Protein AF-T1A631-F1 (afdb_monomer_lite)

Radius of gyration: 26.73 Å; chains: 1; bounding box: 73×39×69 Å

Foldseek 3Di:
DAALPDPVNVVVLCCQQQVVLLVVLLQCLQVLLVVLPWHDDSVNSNVLSVVLSVVLVVVSVVLSVCCVPPVVPGDDPLLSLLQSLLQQLLSQQLCCCLAINVDCVSSVRSSCSSVVSSVVRVCVNDPDDPVSVVSNVVSNVNSSVVNVVVLCVVQVVVCVPQVDGPSVLRHLVCCCVPVVDVVSQVVVCVSVVVVDDDDDFDWDWDFDDDPQATQAIEIAGLDAQDDGDPPRNVVVLVVCCVVCDRRRHRYHYDRHPHDPPD

Structure (mmCIF, N/CA/C/O backbone):
data_AF-T1A631-F1
#
_entry.id   AF-T1A631-F1
#
loop_
_atom_site.group_PDB
_atom_site.id
_atom_site.type_symbol
_atom_site.label_atom_id
_atom_site.label_alt_id
_atom_site.label_comp_id
_atom_site.label_asym_id
_atom_site.label_entity_id
_atom_site.label_seq_id
_atom_site.pdbx_PDB_ins_code
_atom_site.Cartn_x
_atom_site.Cartn_y
_atom_site.Cartn_z
_atom_site.occupancy
_atom_site.B_iso_or_equiv
_atom_site.auth_seq_id
_atom_site.auth_comp_id
_atom_site.auth_asym_id
_atom_site.auth_atom_id
_atom_site.pdbx_PDB_model_num
ATOM 1 N N . LEU A 1 1 ? 11.084 -4.039 -32.302 1.00 50.03 1 LEU A N 1
ATOM 2 C CA . LEU A 1 1 ? 10.223 -2.984 -31.720 1.00 50.03 1 LEU A CA 1
ATOM 3 C C . LEU A 1 1 ? 11.110 -2.002 -30.967 1.00 50.03 1 LEU A C 1
ATOM 5 O O . LEU A 1 1 ? 11.636 -2.356 -29.926 1.00 50.03 1 LEU A O 1
ATOM 9 N N . THR A 1 2 ? 11.356 -0.808 -31.504 1.00 57.31 2 THR A N 1
ATOM 10 C CA . THR A 1 2 ? 12.074 0.253 -30.782 1.00 57.31 2 THR A CA 1
ATOM 11 C C . THR A 1 2 ? 11.107 0.897 -29.788 1.00 57.31 2 THR A C 1
ATOM 13 O O . THR A 1 2 ? 10.284 1.741 -30.152 1.00 57.31 2 THR A O 1
ATOM 16 N N . PHE A 1 3 ? 11.146 0.435 -28.536 1.00 64.19 3 PHE A N 1
ATOM 17 C CA . PHE A 1 3 ? 10.368 1.003 -27.433 1.00 64.19 3 PHE A CA 1
ATOM 18 C C . PHE A 1 3 ? 10.520 2.531 -27.406 1.00 64.19 3 PHE A C 1
ATOM 20 O O . PHE A 1 3 ? 11.635 3.045 -27.404 1.00 64.19 3 PHE A O 1
ATOM 27 N N . GLY A 1 4 ? 9.404 3.260 -27.378 1.00 62.25 4 GLY A N 1
ATOM 28 C CA . GLY A 1 4 ? 9.385 4.678 -27.005 1.00 62.25 4 GLY A CA 1
ATOM 29 C C . GLY A 1 4 ? 9.677 5.714 -28.094 1.00 62.25 4 GLY A C 1
ATOM 30 O O . GLY A 1 4 ? 9.331 6.872 -27.888 1.00 62.25 4 GLY A O 1
ATOM 31 N N . TYR A 1 5 ? 10.237 5.346 -29.250 1.00 70.19 5 TYR A N 1
ATOM 32 C CA . TYR A 1 5 ? 10.587 6.339 -30.282 1.00 70.19 5 TYR A CA 1
ATOM 33 C C . TYR A 1 5 ? 9.368 6.849 -31.064 1.00 70.19 5 TYR A C 1
ATOM 35 O O . TYR A 1 5 ? 9.248 8.045 -31.327 1.00 70.19 5 TYR A O 1
ATOM 43 N N . HIS A 1 6 ? 8.398 5.978 -31.347 1.00 82.12 6 HIS A N 1
ATOM 44 C CA . HIS A 1 6 ? 7.135 6.354 -31.982 1.00 82.12 6 HIS A CA 1
ATOM 45 C C . HIS A 1 6 ? 5.966 6.195 -31.000 1.00 82.12 6 HIS A C 1
ATOM 47 O O . HIS A 1 6 ? 6.023 5.329 -30.126 1.00 82.12 6 HIS A O 1
ATOM 53 N N . PRO A 1 7 ? 4.896 7.005 -31.111 1.00 82.19 7 PRO A N 1
ATOM 54 C CA . PRO A 1 7 ? 3.732 6.889 -30.227 1.00 82.19 7 PRO A CA 1
ATOM 55 C C . PRO A 1 7 ? 3.099 5.491 -30.238 1.00 82.19 7 PRO A C 1
ATOM 57 O O . PRO A 1 7 ? 2.742 4.962 -29.189 1.00 82.19 7 PRO A O 1
ATOM 60 N N . THR A 1 8 ? 3.029 4.857 -31.410 1.00 84.44 8 THR A N 1
ATOM 61 C CA . THR A 1 8 ? 2.481 3.505 -31.573 1.00 84.44 8 THR A CA 1
ATOM 62 C C . THR A 1 8 ? 3.348 2.453 -30.885 1.00 84.44 8 THR A C 1
ATOM 64 O O . THR A 1 8 ? 2.834 1.660 -30.102 1.00 84.44 8 THR A O 1
ATOM 67 N N . THR A 1 9 ? 4.671 2.483 -31.086 1.00 83.81 9 THR A N 1
ATOM 68 C CA . THR A 1 9 ? 5.587 1.533 -30.432 1.00 83.81 9 THR A CA 1
ATOM 69 C C . THR A 1 9 ? 5.684 1.759 -28.925 1.00 83.81 9 THR A C 1
ATOM 71 O O . THR A 1 9 ? 5.856 0.796 -28.179 1.00 83.81 9 THR A O 1
ATOM 74 N N . PHE A 1 10 ? 5.536 3.004 -28.461 1.00 85.69 10 PHE A N 1
ATOM 75 C CA . PHE A 1 10 ? 5.406 3.333 -27.042 1.00 85.69 10 PHE A CA 1
ATOM 76 C C . PHE A 1 10 ? 4.145 2.708 -26.437 1.00 85.69 10 PHE A C 1
ATOM 78 O O . PHE A 1 10 ? 4.246 2.011 -25.431 1.00 85.69 10 PHE A O 1
ATOM 85 N N . LEU A 1 11 ? 2.980 2.891 -27.068 1.00 87.56 11 LEU A N 1
ATOM 86 C CA . LEU A 1 11 ? 1.716 2.343 -26.575 1.00 87.56 11 LEU A CA 1
ATOM 87 C C . LEU A 1 11 ? 1.735 0.810 -26.544 1.00 87.56 11 LEU A C 1
ATOM 89 O O . LEU A 1 11 ? 1.386 0.216 -25.527 1.00 87.56 11 LEU A O 1
ATOM 93 N N . THR A 1 12 ? 2.190 0.162 -27.620 1.00 88.62 12 THR A N 1
ATOM 94 C CA . THR A 1 12 ? 2.310 -1.303 -27.663 1.00 88.62 12 THR A CA 1
ATOM 95 C C . THR A 1 12 ? 3.222 -1.811 -26.554 1.00 88.62 12 THR A C 1
ATOM 97 O O . THR A 1 12 ? 2.875 -2.758 -25.851 1.00 88.62 12 THR A O 1
ATOM 100 N N . ALA A 1 13 ? 4.372 -1.170 -26.349 1.00 87.31 13 ALA A N 1
ATOM 101 C CA . ALA A 1 13 ? 5.283 -1.587 -25.300 1.00 87.31 13 ALA A CA 1
ATOM 102 C C . ALA A 1 13 ? 4.733 -1.325 -23.891 1.00 87.31 13 ALA A C 1
ATOM 104 O O . ALA A 1 13 ? 4.934 -2.147 -22.999 1.00 87.31 13 ALA A O 1
ATOM 105 N N . TRP A 1 14 ? 3.992 -0.232 -23.693 1.00 90.88 14 TRP A N 1
ATOM 106 C CA . TRP A 1 14 ? 3.294 0.043 -22.440 1.00 90.88 14 TRP A CA 1
ATOM 107 C C . TRP A 1 14 ? 2.282 -1.055 -22.107 1.00 90.88 14 TRP A C 1
ATOM 109 O O . TRP A 1 14 ? 2.254 -1.568 -20.987 1.00 90.88 14 TRP A O 1
ATOM 119 N N . LEU A 1 15 ? 1.487 -1.471 -23.095 1.00 92.38 15 LEU A N 1
ATOM 120 C CA . LEU A 1 15 ? 0.503 -2.537 -22.930 1.00 92.38 15 LEU A CA 1
ATOM 121 C C . LEU A 1 15 ? 1.167 -3.877 -22.588 1.00 92.38 15 LEU A C 1
ATOM 123 O O . LEU A 1 15 ? 0.757 -4.537 -21.635 1.00 92.38 15 LEU A O 1
ATOM 127 N N . LEU A 1 16 ? 2.214 -4.255 -23.325 1.00 92.31 16 LEU A N 1
ATOM 128 C CA . LEU A 1 16 ? 2.885 -5.547 -23.153 1.00 92.31 16 LEU A CA 1
ATOM 129 C C . LEU A 1 16 ? 3.705 -5.638 -21.865 1.00 92.31 16 LEU A C 1
ATOM 131 O O . LEU A 1 16 ? 3.724 -6.686 -21.229 1.00 92.31 16 LEU A O 1
ATOM 135 N N . VAL A 1 17 ? 4.395 -4.561 -21.486 1.00 93.69 17 VAL A N 1
ATOM 136 C CA . VAL A 1 17 ? 5.405 -4.610 -20.419 1.00 93.69 17 VAL A CA 1
ATOM 137 C C . VAL A 1 17 ? 4.900 -4.023 -19.105 1.00 93.69 17 VAL A C 1
ATOM 139 O O . VAL A 1 17 ? 5.366 -4.428 -18.048 1.00 93.69 17 VAL A O 1
ATOM 142 N N . PHE A 1 18 ? 3.908 -3.132 -19.125 1.00 93.31 18 PHE A N 1
ATOM 143 C CA . PHE A 1 18 ? 3.334 -2.572 -17.898 1.00 93.31 18 PHE A CA 1
ATOM 144 C C . PHE A 1 18 ? 1.910 -3.067 -17.657 1.00 93.31 18 PHE A C 1
ATOM 146 O O . PHE A 1 18 ? 1.643 -3.628 -16.594 1.00 93.31 18 PHE A O 1
ATOM 153 N N . ALA A 1 19 ? 1.000 -2.901 -18.621 1.00 95.12 19 ALA A N 1
ATOM 154 C CA . ALA A 1 19 ? -0.415 -3.202 -18.400 1.00 95.12 19 ALA A CA 1
ATOM 155 C C . ALA A 1 19 ? -0.678 -4.706 -18.214 1.00 95.12 19 ALA A C 1
ATOM 157 O O . ALA A 1 19 ? -1.330 -5.089 -17.245 1.00 95.12 19 ALA A O 1
ATOM 158 N N . ALA A 1 20 ? -0.134 -5.568 -19.076 1.00 96.50 20 ALA A N 1
ATOM 159 C CA . ALA A 1 20 ? -0.301 -7.016 -18.944 1.00 96.50 20 ALA A CA 1
ATOM 160 C C . ALA A 1 20 ? 0.316 -7.565 -17.635 1.00 96.50 20 ALA A C 1
ATOM 162 O O . ALA A 1 20 ? -0.403 -8.232 -16.883 1.00 96.50 20 ALA A O 1
ATOM 163 N N . PRO A 1 21 ? 1.568 -7.222 -17.260 1.00 97.00 21 PRO A N 1
ATOM 164 C CA . PRO A 1 21 ? 2.110 -7.543 -15.938 1.00 97.00 21 PRO A CA 1
ATOM 165 C C . PRO A 1 21 ? 1.292 -7.001 -14.766 1.00 97.00 21 PRO A C 1
ATOM 167 O O . PRO A 1 21 ? 1.185 -7.676 -13.745 1.00 97.00 21 PRO A O 1
ATOM 170 N N . ALA A 1 22 ? 0.690 -5.816 -14.892 1.00 97.38 22 ALA A N 1
ATOM 171 C CA . ALA A 1 22 ? -0.197 -5.274 -13.868 1.00 97.38 22 ALA A CA 1
ATOM 172 C C . ALA A 1 22 ? -1.486 -6.091 -13.725 1.00 97.38 22 ALA A C 1
ATOM 174 O O . ALA A 1 22 ? -1.873 -6.390 -12.602 1.00 97.38 22 ALA A O 1
ATOM 175 N N . LEU A 1 23 ? -2.123 -6.502 -14.825 1.00 97.62 23 LEU A N 1
ATOM 176 C CA . LEU A 1 23 ? -3.314 -7.358 -14.784 1.00 97.62 23 LEU A CA 1
ATOM 177 C C . LEU A 1 23 ? -3.007 -8.705 -14.122 1.00 97.62 23 LEU A C 1
ATOM 179 O O . LEU A 1 23 ? -3.719 -9.122 -13.210 1.00 97.62 23 LEU A O 1
ATOM 183 N N . LEU A 1 24 ? -1.902 -9.343 -14.518 1.00 97.88 24 LEU A N 1
ATOM 184 C CA . LEU A 1 24 ? -1.437 -10.590 -13.909 1.00 97.88 24 LEU A CA 1
ATOM 185 C C . LEU A 1 24 ? -1.107 -10.406 -12.424 1.00 97.88 24 LEU A C 1
ATOM 187 O O . LEU A 1 24 ? -1.526 -11.207 -11.591 1.00 97.88 24 LEU A O 1
ATOM 191 N N . ALA A 1 25 ? -0.412 -9.327 -12.061 1.00 97.88 25 ALA A N 1
ATOM 192 C CA . ALA A 1 25 ? -0.147 -9.018 -10.663 1.00 97.88 25 ALA A CA 1
ATOM 193 C C . ALA A 1 25 ? -1.441 -8.750 -9.884 1.00 97.88 25 ALA A C 1
ATOM 195 O O . ALA A 1 25 ? -1.566 -9.215 -8.755 1.00 97.88 25 ALA A O 1
ATOM 196 N N . GLY A 1 26 ? -2.412 -8.044 -10.461 1.00 97.50 26 GLY A N 1
ATOM 197 C CA . GLY A 1 26 ? -3.722 -7.804 -9.857 1.00 97.50 26 GLY A CA 1
ATOM 198 C C . GLY A 1 26 ? -4.488 -9.103 -9.605 1.00 97.50 26 GLY A C 1
ATOM 199 O O . GLY A 1 26 ? -5.105 -9.249 -8.553 1.00 97.50 26 GLY A O 1
ATOM 200 N N . ALA A 1 27 ? -4.374 -10.079 -10.507 1.00 97.69 27 ALA A N 1
ATOM 201 C CA . ALA A 1 27 ? -4.977 -11.397 -10.333 1.00 97.69 27 ALA A CA 1
ATOM 202 C C . ALA A 1 27 ? -4.277 -12.244 -9.255 1.00 97.69 27 ALA A C 1
ATOM 204 O O . ALA A 1 27 ? -4.931 -12.970 -8.511 1.00 97.69 27 ALA A O 1
ATOM 205 N N . LEU A 1 28 ? -2.948 -12.145 -9.156 1.00 98.00 28 LEU A N 1
ATOM 206 C CA . LEU A 1 28 ? -2.130 -13.075 -8.372 1.00 98.00 28 LEU A CA 1
ATOM 207 C C . LEU A 1 28 ? -1.664 -12.529 -7.008 1.00 98.00 28 LEU A C 1
ATOM 209 O O . LEU A 1 28 ? -1.293 -13.320 -6.142 1.00 98.00 28 LEU A O 1
ATOM 213 N N . THR A 1 29 ? -1.673 -11.208 -6.770 1.00 98.00 29 THR A N 1
ATOM 214 C CA . THR A 1 29 ? -1.091 -10.629 -5.535 1.00 98.00 29 THR A CA 1
ATOM 215 C C . THR A 1 29 ? -1.813 -11.122 -4.282 1.00 98.00 29 THR A C 1
ATOM 217 O O . THR A 1 29 ? -1.140 -11.370 -3.287 1.00 98.00 29 THR A O 1
ATOM 220 N N . THR A 1 30 ? -3.138 -11.309 -4.319 1.00 97.38 30 THR A N 1
ATOM 221 C CA . THR A 1 30 ? -3.905 -11.879 -3.195 1.00 97.38 30 THR A CA 1
ATOM 222 C C . THR A 1 30 ? -3.403 -13.268 -2.814 1.00 97.38 30 THR A C 1
ATOM 224 O O . THR A 1 30 ? -2.958 -13.455 -1.684 1.00 97.38 30 THR A O 1
ATOM 227 N N . ALA A 1 31 ? -3.371 -14.202 -3.769 1.00 97.38 31 ALA A N 1
ATOM 228 C CA . ALA A 1 31 ? -2.922 -15.571 -3.523 1.00 97.38 31 ALA A CA 1
ATOM 229 C C . ALA A 1 31 ? -1.474 -15.619 -3.008 1.00 97.38 31 ALA A C 1
ATOM 231 O O . ALA A 1 31 ? -1.166 -16.341 -2.061 1.00 97.38 31 ALA A O 1
ATOM 232 N N . VAL A 1 32 ? -0.585 -14.799 -3.582 1.00 97.62 32 VAL A N 1
ATOM 233 C CA . VAL A 1 32 ? 0.803 -14.703 -3.111 1.00 97.62 32 VAL A CA 1
ATOM 234 C C . VAL A 1 32 ? 0.855 -14.128 -1.694 1.00 97.62 32 VAL A C 1
ATOM 236 O O . VAL A 1 32 ? 1.545 -14.674 -0.843 1.00 97.62 32 VAL A O 1
ATOM 239 N N . ALA A 1 33 ? 0.130 -13.050 -1.398 1.00 96.81 33 ALA A N 1
ATOM 240 C CA . ALA A 1 33 ? 0.134 -12.447 -0.067 1.00 96.81 33 ALA A CA 1
ATOM 241 C C . ALA A 1 33 ? -0.370 -13.421 1.013 1.00 96.81 33 ALA A C 1
ATOM 243 O O . ALA A 1 33 ? 0.227 -13.503 2.087 1.00 96.81 33 ALA A O 1
ATOM 244 N N . GLU A 1 34 ? -1.426 -14.177 0.720 1.00 96.00 34 GLU A N 1
ATOM 245 C CA . GLU A 1 34 ? -1.993 -15.183 1.624 1.00 96.00 34 GLU A CA 1
ATOM 246 C C . GLU A 1 34 ? -1.054 -16.374 1.825 1.00 96.00 34 GLU A C 1
ATOM 248 O O . GLU A 1 34 ? -0.840 -16.798 2.962 1.00 96.00 34 GLU A O 1
ATOM 253 N N . GLY A 1 35 ? -0.388 -16.837 0.761 1.00 96.56 35 GLY A N 1
ATOM 254 C CA . GLY A 1 35 ? 0.616 -17.903 0.838 1.00 96.56 35 GLY A CA 1
ATOM 255 C C . GLY A 1 35 ? 1.794 -17.586 1.770 1.00 96.56 35 GLY A C 1
ATOM 256 O O . GLY A 1 35 ? 2.393 -18.494 2.340 1.00 96.56 35 GLY A O 1
ATOM 257 N N . PHE A 1 36 ? 2.095 -16.302 1.998 1.00 95.44 36 PHE A N 1
ATOM 258 C CA . PHE A 1 36 ? 3.122 -15.848 2.947 1.00 95.44 36 PHE A CA 1
ATOM 259 C C . PHE A 1 36 ? 2.547 -15.377 4.300 1.00 95.44 36 PHE A C 1
ATOM 261 O O . PHE A 1 36 ? 3.226 -14.705 5.087 1.00 95.44 36 PHE A O 1
ATOM 268 N N . GLY A 1 37 ? 1.304 -15.755 4.613 1.00 91.88 37 GLY A N 1
ATOM 269 C CA . GLY A 1 37 ? 0.650 -15.484 5.895 1.00 91.88 37 GLY A CA 1
ATOM 270 C C . GLY A 1 37 ? 0.181 -14.037 6.067 1.00 91.88 37 GLY A C 1
ATOM 271 O O . GLY A 1 37 ? 0.093 -13.553 7.201 1.00 91.88 37 GLY A O 1
ATOM 272 N N . GLY A 1 38 ? -0.042 -13.327 4.962 1.00 90.75 38 GLY A N 1
ATOM 273 C CA . GLY A 1 38 ? -0.780 -12.068 4.920 1.00 90.75 38 GLY A CA 1
ATOM 274 C C . GLY A 1 38 ? -2.273 -12.282 4.668 1.00 90.75 38 GLY A C 1
ATOM 275 O O . GLY A 1 38 ? -2.744 -13.407 4.537 1.00 90.75 38 GLY A O 1
ATOM 276 N N . ARG A 1 39 ? -3.025 -11.184 4.608 1.00 89.50 39 ARG A N 1
ATOM 277 C CA . ARG A 1 39 ? -4.439 -11.162 4.206 1.00 89.50 39 ARG A CA 1
ATOM 278 C C . ARG A 1 39 ? -4.635 -10.019 3.231 1.00 89.50 39 ARG A C 1
ATOM 280 O O . ARG A 1 39 ? -4.296 -8.886 3.569 1.00 89.50 39 ARG A O 1
ATOM 287 N N . PHE A 1 40 ? -5.150 -10.282 2.036 1.00 92.19 40 PHE A N 1
ATOM 288 C CA . PHE A 1 40 ? -5.267 -9.222 1.040 1.00 92.19 40 PHE A CA 1
ATOM 289 C C . PHE A 1 40 ? -6.414 -9.461 0.070 1.00 92.19 40 PHE A C 1
ATOM 291 O O . PHE A 1 40 ? -6.390 -10.379 -0.736 1.00 92.19 40 PHE A O 1
ATOM 298 N N . GLU A 1 41 ? -7.418 -8.601 0.116 1.00 92.31 41 GLU A N 1
ATOM 299 C CA . GLU A 1 41 ? -8.629 -8.754 -0.672 1.00 92.31 41 GLU A CA 1
ATOM 300 C C . GLU A 1 41 ? -8.369 -8.525 -2.167 1.00 92.31 41 GLU A C 1
ATOM 302 O O . GLU A 1 41 ? -7.641 -7.606 -2.555 1.00 92.31 41 GLU A O 1
ATOM 307 N N . PHE A 1 42 ? -9.023 -9.315 -3.022 1.00 94.19 42 PHE A N 1
ATOM 308 C CA . PHE A 1 42 ? -8.846 -9.246 -4.476 1.00 94.19 42 PHE A CA 1
ATOM 309 C C . PHE A 1 42 ? -9.082 -7.839 -5.047 1.00 94.19 42 PHE A C 1
ATOM 311 O O . PHE A 1 42 ? -8.292 -7.345 -5.850 1.00 94.19 42 PHE A O 1
ATOM 318 N N . HIS A 1 43 ? -10.119 -7.138 -4.583 1.00 93.81 43 HIS A N 1
ATOM 319 C CA . HIS A 1 43 ? -10.395 -5.769 -5.027 1.00 93.81 43 HIS A CA 1
ATOM 320 C C . HIS A 1 43 ? -9.257 -4.793 -4.665 1.00 93.81 43 HIS A C 1
ATOM 322 O O . HIS A 1 43 ? -8.953 -3.887 -5.440 1.00 93.81 43 HIS A O 1
ATOM 328 N N . ARG A 1 44 ? -8.567 -5.000 -3.531 1.00 93.88 44 ARG A N 1
ATOM 329 C CA . ARG A 1 44 ? -7.382 -4.214 -3.141 1.00 93.88 44 ARG A CA 1
ATOM 330 C C . ARG A 1 44 ? -6.161 -4.595 -3.970 1.00 93.88 44 ARG A C 1
ATOM 332 O O . ARG A 1 44 ? -5.354 -3.726 -4.275 1.00 93.88 44 ARG A O 1
ATOM 339 N N . SER A 1 45 ? -6.047 -5.859 -4.372 1.00 96.69 45 SER A N 1
ATOM 340 C CA . SER A 1 45 ? -5.038 -6.334 -5.323 1.00 96.69 45 SER A CA 1
ATOM 341 C C . SER A 1 45 ? -5.176 -5.679 -6.693 1.00 96.69 45 SER A C 1
ATOM 343 O O . SER A 1 45 ? -4.211 -5.097 -7.197 1.00 96.69 45 SER A O 1
ATOM 345 N N . ALA A 1 46 ? -6.385 -5.681 -7.256 1.00 96.56 46 ALA A N 1
ATOM 346 C CA . ALA A 1 46 ? -6.676 -5.002 -8.513 1.00 96.56 46 ALA A CA 1
ATOM 347 C C . ALA A 1 46 ? -6.425 -3.488 -8.409 1.00 96.56 46 ALA A C 1
ATOM 349 O O . ALA A 1 46 ? -5.745 -2.913 -9.260 1.00 96.56 46 ALA A O 1
ATOM 350 N N . PHE A 1 47 ? -6.891 -2.853 -7.326 1.00 9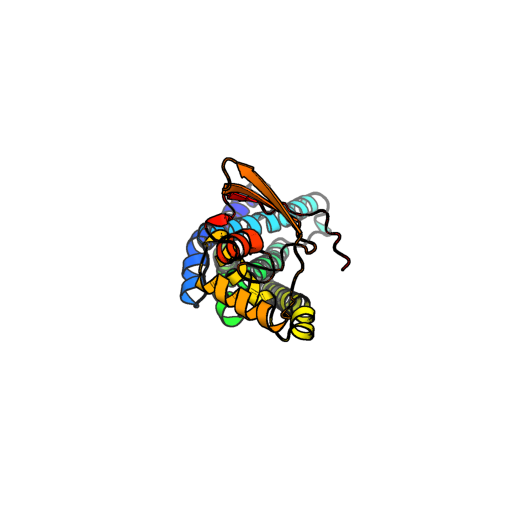7.00 47 PHE A N 1
ATOM 351 C CA . PHE A 1 47 ? -6.656 -1.430 -7.082 1.00 97.00 47 PHE A CA 1
ATOM 352 C C . PHE A 1 47 ? -5.169 -1.099 -6.911 1.00 97.00 47 PHE A C 1
ATOM 354 O O . PHE A 1 47 ? -4.711 -0.089 -7.433 1.00 97.00 47 PHE A O 1
ATOM 361 N N . LEU A 1 48 ? -4.389 -1.954 -6.242 1.00 97.81 48 LEU A N 1
ATOM 362 C CA . LEU A 1 48 ? -2.945 -1.772 -6.099 1.00 97.81 48 LEU A CA 1
ATOM 363 C C . LEU A 1 48 ? -2.239 -1.832 -7.456 1.00 97.81 48 LEU A C 1
ATOM 365 O O . LEU A 1 48 ? -1.416 -0.969 -7.755 1.00 97.81 48 LEU A O 1
ATOM 369 N N . ALA A 1 49 ? -2.567 -2.822 -8.289 1.00 97.62 49 ALA A N 1
ATOM 370 C CA . ALA A 1 49 ? -1.999 -2.942 -9.629 1.00 97.62 49 ALA A CA 1
ATOM 371 C C . ALA A 1 49 ? -2.347 -1.732 -10.513 1.00 97.62 49 ALA A C 1
ATOM 373 O O . ALA A 1 49 ? -1.472 -1.194 -11.197 1.00 97.62 49 ALA A O 1
ATOM 374 N N . PHE A 1 50 ? -3.597 -1.264 -10.450 1.00 97.25 50 PHE A N 1
ATOM 375 C CA . PHE A 1 50 ? -4.035 -0.043 -11.123 1.00 97.25 50 PHE A CA 1
ATOM 376 C C . PHE A 1 50 ? -3.326 1.206 -10.582 1.00 97.25 50 PHE A C 1
ATOM 378 O O . PHE A 1 50 ? -2.827 2.007 -11.365 1.00 97.25 50 PHE A O 1
ATOM 385 N N . GLY A 1 51 ? -3.215 1.353 -9.260 1.00 97.75 51 GLY A N 1
ATOM 386 C CA . GLY A 1 51 ? -2.545 2.482 -8.613 1.00 97.75 51 GLY A CA 1
ATOM 387 C C . GLY A 1 51 ? -1.071 2.583 -8.999 1.00 97.75 51 GLY A C 1
ATOM 388 O O . GLY A 1 51 ? -0.571 3.676 -9.251 1.00 97.75 51 GLY A O 1
ATOM 389 N N . VAL A 1 52 ? -0.391 1.443 -9.153 1.00 97.88 52 VAL A N 1
ATOM 390 C CA . VAL A 1 52 ? 0.961 1.398 -9.721 1.00 97.88 52 VAL A CA 1
ATOM 391 C C . VAL A 1 52 ? 0.974 1.922 -11.158 1.00 97.88 52 VAL A C 1
ATOM 393 O O . VAL A 1 52 ? 1.807 2.760 -11.483 1.00 97.88 52 VAL A O 1
ATOM 396 N N . LEU A 1 53 ? 0.066 1.475 -12.030 1.00 96.44 53 LEU A N 1
ATOM 397 C CA . LEU A 1 53 ? 0.006 1.991 -13.404 1.00 96.44 53 LEU A CA 1
ATOM 398 C C . LEU A 1 53 ? -0.268 3.498 -13.438 1.00 96.44 53 LEU A C 1
ATOM 400 O O . LEU A 1 53 ? 0.391 4.219 -14.187 1.00 96.44 53 LEU A O 1
ATOM 404 N N . ALA A 1 54 ? -1.199 3.970 -12.608 1.00 96.56 54 ALA A N 1
ATOM 405 C CA . ALA A 1 54 ? -1.541 5.380 -12.478 1.00 96.56 54 ALA A CA 1
ATOM 406 C C . ALA A 1 54 ? -0.359 6.221 -11.968 1.00 96.56 54 ALA A C 1
ATOM 408 O O . ALA A 1 54 ? -0.203 7.362 -12.391 1.00 96.56 54 ALA A O 1
ATOM 409 N N . LEU A 1 55 ? 0.504 5.653 -11.118 1.00 96.44 55 LEU A N 1
ATOM 410 C CA . LEU A 1 55 ? 1.740 6.292 -10.663 1.00 96.44 55 LEU A CA 1
ATOM 411 C C . LEU A 1 55 ? 2.795 6.378 -11.778 1.00 96.44 55 LEU A C 1
ATOM 413 O O . LEU A 1 55 ? 3.468 7.398 -11.917 1.00 96.44 55 LEU A O 1
ATOM 417 N N . LEU A 1 56 ? 2.967 5.313 -12.564 1.00 96.19 56 LEU A N 1
ATOM 418 C CA . LEU A 1 56 ? 4.039 5.233 -13.563 1.00 96.19 56 LEU A CA 1
ATOM 419 C C . LEU A 1 56 ? 3.701 5.951 -14.876 1.00 96.19 56 LEU A C 1
ATOM 421 O O . LEU A 1 56 ? 4.606 6.466 -15.535 1.00 96.19 56 LEU A O 1
ATOM 425 N N . LEU A 1 57 ? 2.426 5.984 -15.276 1.00 93.69 57 LEU A N 1
ATOM 426 C CA . LEU A 1 57 ? 2.001 6.539 -16.564 1.00 93.69 57 LEU A CA 1
ATOM 427 C C . LEU A 1 57 ? 2.382 8.023 -16.736 1.00 93.69 57 LEU A C 1
ATOM 429 O O . LEU A 1 57 ? 2.948 8.347 -17.781 1.00 93.69 57 LEU A O 1
ATOM 433 N N . PRO A 1 58 ? 2.169 8.922 -15.753 1.00 95.25 58 PRO A N 1
ATOM 434 C CA . PRO A 1 58 ? 2.601 10.313 -15.868 1.00 95.25 58 PRO A CA 1
ATOM 435 C C . PRO A 1 58 ? 4.117 10.451 -16.036 1.00 95.25 58 PRO A C 1
ATOM 437 O O . PRO A 1 58 ? 4.567 11.240 -16.861 1.00 95.25 58 PRO A O 1
ATOM 440 N N . ILE A 1 59 ? 4.910 9.647 -15.317 1.00 95.12 59 ILE A N 1
ATOM 441 C CA . ILE A 1 59 ? 6.379 9.652 -15.424 1.00 95.12 59 ILE A CA 1
ATOM 442 C C . ILE A 1 59 ? 6.800 9.265 -16.847 1.00 95.12 59 ILE A C 1
ATOM 444 O O . ILE A 1 59 ? 7.627 9.936 -17.466 1.00 95.12 59 ILE A O 1
ATOM 448 N N . ALA A 1 60 ? 6.203 8.203 -17.390 1.00 92.88 60 ALA A N 1
ATOM 449 C CA . ALA A 1 60 ? 6.487 7.740 -18.741 1.00 92.88 60 ALA A CA 1
ATOM 450 C C . ALA A 1 60 ? 6.018 8.732 -19.817 1.00 92.88 60 ALA A C 1
ATOM 452 O O . ALA A 1 60 ? 6.707 8.907 -20.821 1.00 92.88 60 ALA A O 1
ATOM 453 N N . LEU A 1 61 ? 4.887 9.411 -19.602 1.00 92.56 61 LEU A N 1
ATOM 454 C CA . LEU A 1 61 ? 4.378 10.442 -20.505 1.00 92.56 61 LEU A CA 1
ATOM 455 C C . LEU A 1 61 ? 5.292 11.672 -20.523 1.00 92.56 61 LEU A C 1
ATOM 457 O O . LEU A 1 61 ? 5.668 12.128 -21.600 1.00 92.56 61 LEU A O 1
ATOM 461 N N . VAL A 1 62 ? 5.707 12.163 -19.351 1.00 94.44 62 VAL A N 1
ATOM 462 C CA . VAL A 1 62 ? 6.668 13.273 -19.233 1.00 94.44 62 VAL A CA 1
ATOM 463 C C . VAL A 1 62 ? 7.982 12.912 -19.919 1.00 94.44 62 VAL A C 1
ATOM 465 O O . VAL A 1 62 ? 8.488 13.692 -20.724 1.00 94.44 62 VAL A O 1
ATOM 468 N N . TRP A 1 63 ? 8.499 11.704 -19.684 1.00 94.19 63 TRP A N 1
ATOM 469 C CA . TRP A 1 63 ? 9.694 11.220 -20.370 1.00 94.19 63 TRP A CA 1
ATOM 470 C C . TRP A 1 63 ? 9.502 11.147 -21.894 1.00 94.19 63 TRP A C 1
ATOM 472 O O . TRP A 1 63 ? 10.379 11.567 -22.646 1.00 94.19 63 TRP A O 1
ATOM 482 N N . ARG A 1 64 ? 8.345 10.672 -22.376 1.00 90.56 64 ARG A N 1
ATOM 483 C CA . ARG A 1 64 ? 8.049 10.582 -23.814 1.00 90.56 64 ARG A CA 1
ATOM 484 C C . ARG A 1 64 ? 7.974 11.962 -24.464 1.00 90.56 64 ARG A C 1
ATOM 486 O O . ARG A 1 64 ? 8.430 12.119 -25.598 1.00 90.56 64 ARG A O 1
ATOM 493 N N . ILE A 1 65 ? 7.403 12.945 -23.773 1.00 91.56 65 ILE A N 1
ATOM 494 C CA . ILE A 1 65 ? 7.378 14.344 -24.211 1.00 91.56 65 ILE A CA 1
ATOM 495 C C . ILE A 1 65 ? 8.815 14.875 -24.273 1.00 91.56 65 ILE A C 1
ATOM 497 O O . ILE A 1 65 ? 9.232 15.351 -25.328 1.00 91.56 65 ILE A O 1
ATOM 501 N N . ALA A 1 66 ? 9.604 14.696 -23.209 1.00 93.25 66 ALA A N 1
ATOM 502 C CA . ALA A 1 66 ? 11.005 15.115 -23.156 1.00 93.25 66 ALA A CA 1
ATOM 503 C C . ALA A 1 66 ? 11.842 14.507 -24.293 1.00 93.25 66 ALA A C 1
ATOM 505 O O . ALA A 1 66 ? 12.578 15.228 -24.959 1.00 93.25 66 ALA A O 1
ATOM 506 N N . LEU A 1 67 ? 11.642 13.223 -24.615 1.00 91.19 67 LEU A N 1
ATOM 507 C CA . LEU A 1 67 ? 12.331 12.563 -25.727 1.00 91.19 67 LEU A CA 1
ATOM 508 C C . LEU A 1 67 ? 12.050 13.235 -27.082 1.00 91.19 67 LEU A C 1
ATOM 510 O O . LEU A 1 67 ? 12.893 13.192 -27.970 1.00 91.19 67 LEU A O 1
ATOM 514 N N . THR A 1 68 ? 10.875 13.851 -27.246 1.00 89.81 68 THR A N 1
ATOM 515 C CA . THR A 1 68 ? 10.488 14.549 -28.486 1.00 89.81 68 THR A CA 1
ATOM 516 C C . THR A 1 68 ? 11.170 15.904 -28.609 1.00 89.81 68 THR A C 1
ATOM 518 O O . THR A 1 68 ? 11.668 16.243 -29.677 1.00 89.81 68 THR A O 1
ATOM 5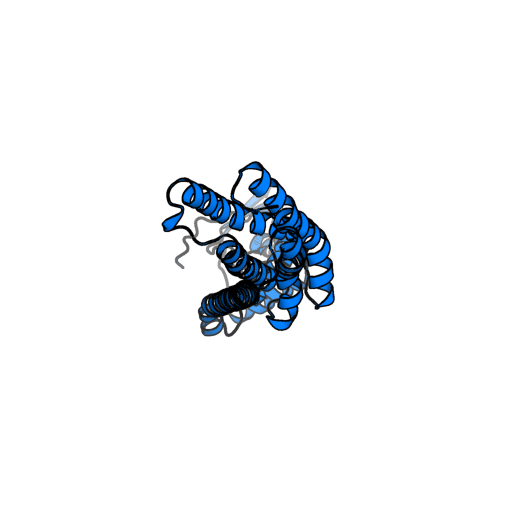21 N N . TYR A 1 69 ? 11.167 16.685 -27.527 1.00 93.50 69 TYR A N 1
ATOM 522 C CA . TYR A 1 69 ? 11.578 18.092 -27.558 1.00 93.50 69 TYR A CA 1
ATOM 523 C C . TYR A 1 69 ? 13.037 18.315 -27.138 1.00 93.50 69 TYR A C 1
ATOM 525 O O . TYR A 1 69 ? 13.648 19.297 -27.542 1.00 93.50 69 TYR A O 1
ATOM 533 N N . ALA A 1 70 ? 13.600 17.406 -26.345 1.00 93.88 70 ALA A N 1
ATOM 534 C CA . ALA A 1 70 ? 14.926 17.503 -25.741 1.00 93.88 70 ALA A CA 1
ATOM 535 C C . ALA A 1 70 ? 15.668 16.144 -25.771 1.00 93.88 70 ALA A C 1
ATOM 537 O O . ALA A 1 70 ? 16.132 15.661 -24.730 1.00 93.88 70 ALA A O 1
ATOM 538 N N . PRO A 1 71 ? 15.799 15.478 -26.940 1.00 91.00 71 PRO A N 1
ATOM 539 C CA . PRO A 1 71 ? 16.335 14.115 -27.025 1.00 91.00 71 PRO A CA 1
ATOM 540 C C . PRO A 1 71 ? 17.764 13.993 -26.484 1.00 91.00 71 PRO A C 1
ATOM 542 O O . PRO A 1 71 ? 18.091 12.993 -25.854 1.00 91.00 71 PRO A O 1
ATOM 545 N N . ALA A 1 72 ? 18.601 15.019 -26.672 1.00 91.88 72 ALA A N 1
ATOM 546 C CA . ALA A 1 72 ? 19.988 15.017 -26.207 1.00 91.88 72 ALA A CA 1
ATOM 547 C C . ALA A 1 72 ? 20.128 15.106 -24.673 1.00 91.88 72 ALA A C 1
ATOM 549 O O . ALA A 1 72 ? 21.150 14.689 -24.138 1.00 91.88 72 ALA A O 1
ATOM 550 N N . GLN A 1 73 ? 19.117 15.624 -23.964 1.00 92.50 73 GLN A N 1
ATOM 551 C CA . GLN A 1 73 ? 19.095 15.691 -22.494 1.00 92.50 73 GLN A CA 1
ATOM 552 C C . GLN A 1 73 ? 18.239 14.584 -21.859 1.00 92.50 73 GLN A C 1
ATOM 554 O O . GLN A 1 73 ? 18.215 14.440 -20.637 1.00 92.50 73 GLN A O 1
ATOM 559 N N . THR A 1 74 ? 17.517 13.804 -22.666 1.00 91.44 74 THR A N 1
ATOM 560 C CA . THR A 1 74 ? 16.557 12.821 -22.162 1.00 91.44 74 THR A CA 1
ATOM 561 C C . THR A 1 74 ? 17.235 11.470 -21.918 1.00 91.44 74 THR A C 1
ATOM 563 O O . THR A 1 74 ? 17.897 10.948 -22.818 1.00 91.44 74 THR A O 1
ATOM 566 N N . PRO A 1 75 ? 17.042 10.848 -20.737 1.00 90.00 75 PRO A N 1
ATOM 567 C CA . PRO A 1 75 ? 17.494 9.488 -20.471 1.00 90.00 75 PRO A CA 1
ATOM 568 C C . PRO A 1 75 ? 17.090 8.511 -21.575 1.00 90.00 75 PRO A C 1
ATOM 570 O O . PRO A 1 75 ? 15.934 8.481 -21.996 1.00 90.00 75 PRO A O 1
ATOM 573 N N . GLY A 1 76 ? 18.021 7.660 -22.003 1.00 89.88 76 GLY A N 1
ATOM 574 C CA . GLY A 1 76 ? 17.707 6.601 -22.956 1.00 89.88 76 GLY A CA 1
ATOM 575 C C . GLY A 1 76 ? 16.628 5.653 -22.424 1.00 89.88 76 GLY A C 1
ATOM 576 O O . GLY A 1 76 ? 16.494 5.438 -21.218 1.00 89.88 76 GLY A O 1
ATOM 577 N N . VAL A 1 77 ? 15.893 5.027 -23.342 1.00 89.00 77 VAL A N 1
ATOM 578 C CA . VAL A 1 77 ? 14.804 4.089 -23.031 1.00 89.00 77 VAL A CA 1
ATOM 579 C C . VAL A 1 77 ? 15.165 3.041 -21.959 1.00 89.00 77 VAL A C 1
ATOM 581 O O . VAL A 1 77 ? 14.379 2.871 -21.025 1.00 89.00 77 VAL A O 1
ATOM 584 N N . PRO A 1 78 ? 16.323 2.344 -22.023 1.00 90.62 78 PRO A N 1
ATOM 585 C CA . PRO A 1 78 ? 16.646 1.322 -21.027 1.00 90.62 78 PRO A CA 1
ATOM 586 C C . PRO A 1 78 ? 16.828 1.893 -19.617 1.00 90.62 78 PRO A C 1
ATOM 588 O O . PRO A 1 78 ? 16.566 1.199 -18.639 1.00 90.62 78 PRO A O 1
ATOM 591 N N . LEU A 1 79 ? 17.251 3.157 -19.505 1.00 91.06 79 LEU A N 1
ATOM 592 C CA . LEU A 1 79 ? 17.422 3.825 -18.219 1.00 91.06 79 LEU A CA 1
ATOM 593 C C . LEU A 1 79 ? 16.069 4.203 -17.607 1.00 91.06 79 LEU A C 1
ATOM 595 O O . LEU A 1 79 ? 15.868 3.968 -16.419 1.00 91.06 79 LEU A O 1
ATOM 599 N N . LEU A 1 80 ? 15.118 4.702 -18.411 1.00 92.88 80 LEU A N 1
ATOM 600 C CA . LEU A 1 80 ? 13.735 4.892 -17.952 1.00 92.88 80 LEU A CA 1
ATOM 601 C C . LEU A 1 80 ? 13.137 3.559 -17.480 1.00 92.88 80 LEU A C 1
ATOM 603 O O . LEU A 1 80 ? 12.567 3.481 -16.394 1.00 92.88 80 LEU A O 1
ATOM 607 N N . ALA A 1 81 ? 13.283 2.507 -18.288 1.00 92.06 81 ALA A N 1
ATOM 608 C CA . ALA A 1 81 ? 12.770 1.181 -17.971 1.00 92.06 81 ALA A CA 1
ATOM 609 C C . ALA A 1 81 ? 13.330 0.642 -16.640 1.00 92.06 81 ALA A C 1
ATOM 611 O O . ALA A 1 81 ? 12.582 0.090 -15.832 1.00 92.06 81 ALA A O 1
ATOM 612 N N . ALA A 1 82 ? 14.625 0.828 -16.379 1.00 94.25 82 ALA A N 1
ATOM 613 C CA . ALA A 1 82 ? 15.231 0.489 -15.096 1.00 94.25 82 ALA A CA 1
ATOM 614 C C . ALA A 1 82 ? 14.672 1.346 -13.946 1.00 94.25 82 ALA A C 1
ATOM 616 O O . ALA A 1 82 ? 14.283 0.808 -12.908 1.00 94.25 82 ALA A O 1
ATOM 617 N N . PHE A 1 83 ? 14.577 2.664 -14.148 1.00 95.88 83 PHE A N 1
ATOM 618 C CA . PHE A 1 83 ? 14.098 3.614 -13.144 1.00 95.88 83 PHE A CA 1
ATOM 619 C C . PHE A 1 83 ? 12.692 3.278 -12.632 1.00 95.88 83 PHE A C 1
ATOM 621 O O . PHE A 1 83 ? 12.475 3.269 -11.421 1.00 95.88 83 PHE A O 1
ATOM 628 N N . LEU A 1 84 ? 11.751 2.948 -13.524 1.00 96.25 84 LEU A N 1
ATOM 629 C CA . LEU A 1 84 ? 10.340 2.724 -13.174 1.00 96.25 84 LEU A CA 1
ATOM 630 C C . LEU A 1 84 ? 10.115 1.547 -12.204 1.00 96.25 84 LEU A C 1
ATOM 632 O O . LEU A 1 84 ? 9.113 1.535 -11.488 1.00 96.25 84 LEU A O 1
ATOM 636 N N . VAL A 1 85 ? 11.059 0.603 -12.101 1.00 97.50 85 VAL A N 1
ATOM 637 C CA . VAL A 1 85 ? 10.996 -0.493 -11.116 1.00 97.50 85 VAL A CA 1
ATOM 638 C C . VAL A 1 85 ? 11.074 0.021 -9.679 1.00 97.50 85 VAL A C 1
ATOM 640 O O . VAL A 1 85 ? 10.427 -0.544 -8.796 1.00 97.50 85 VAL A O 1
ATOM 643 N N . GLY A 1 86 ? 11.812 1.107 -9.439 1.00 98.00 86 GLY A N 1
ATOM 644 C CA . GLY A 1 86 ? 11.967 1.703 -8.113 1.00 98.00 86 GLY A CA 1
ATOM 645 C C . GLY A 1 86 ? 10.641 2.206 -7.533 1.00 98.00 86 GLY A C 1
ATOM 646 O O . GLY A 1 86 ? 10.189 1.646 -6.533 1.00 98.00 86 GLY A O 1
ATOM 647 N N . PRO A 1 87 ? 9.972 3.199 -8.154 1.00 98.00 87 PRO A N 1
ATOM 648 C CA . PRO A 1 87 ? 8.664 3.691 -7.714 1.00 98.00 87 PRO A CA 1
ATOM 649 C C . PRO A 1 87 ? 7.602 2.590 -7.652 1.00 98.00 87 PRO A C 1
ATOM 651 O O . PRO A 1 87 ? 6.773 2.575 -6.742 1.00 98.00 87 PRO A O 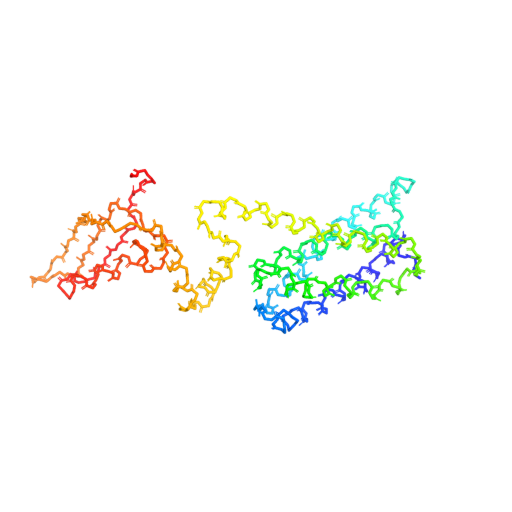1
ATOM 654 N N . MET A 1 88 ? 7.658 1.631 -8.581 1.00 97.94 88 MET A N 1
ATOM 655 C CA . MET A 1 88 ? 6.744 0.496 -8.601 1.00 97.94 88 MET A CA 1
ATOM 656 C C . MET A 1 88 ? 6.886 -0.393 -7.363 1.00 97.94 88 MET A C 1
ATOM 658 O O . MET A 1 88 ? 5.894 -0.688 -6.695 1.00 97.94 88 MET A O 1
ATOM 662 N N . LEU A 1 89 ? 8.110 -0.820 -7.041 1.00 98.31 89 LEU A N 1
ATOM 663 C CA . LEU A 1 89 ? 8.364 -1.637 -5.857 1.00 98.31 89 LEU A CA 1
ATOM 664 C C . LEU A 1 89 ? 8.163 -0.832 -4.569 1.00 98.31 89 LEU A C 1
ATOM 666 O O . LEU A 1 89 ? 7.620 -1.369 -3.606 1.00 98.31 89 LEU A O 1
ATOM 670 N N . TRP A 1 90 ? 8.536 0.449 -4.567 1.00 98.31 90 TRP A N 1
ATOM 671 C CA . TRP A 1 90 ? 8.318 1.360 -3.446 1.00 98.31 90 TRP A CA 1
ATOM 672 C C . TRP A 1 90 ? 6.836 1.424 -3.057 1.00 98.31 90 TRP A C 1
ATOM 674 O O . TRP A 1 90 ? 6.480 1.118 -1.916 1.00 98.31 90 TRP A O 1
ATOM 684 N N . PHE A 1 91 ? 5.967 1.744 -4.020 1.00 97.81 91 PHE A N 1
ATOM 685 C CA . PHE A 1 91 ? 4.532 1.890 -3.786 1.00 97.81 91 PHE A CA 1
ATOM 686 C C . PHE A 1 91 ? 3.898 0.562 -3.365 1.00 97.81 91 PHE A C 1
ATOM 688 O O . PHE A 1 91 ? 3.202 0.494 -2.352 1.00 97.81 91 PHE A O 1
ATOM 695 N N . ARG A 1 92 ? 4.213 -0.530 -4.079 1.00 97.81 92 ARG A N 1
ATOM 696 C CA . ARG A 1 92 ? 3.699 -1.868 -3.746 1.00 97.81 92 ARG A CA 1
ATOM 697 C C . ARG A 1 92 ? 4.104 -2.315 -2.352 1.00 97.81 92 ARG A C 1
ATOM 699 O O . ARG A 1 92 ? 3.263 -2.842 -1.624 1.00 97.81 92 ARG A O 1
ATOM 706 N N . HIS A 1 93 ? 5.365 -2.109 -1.978 1.00 98.06 93 HIS A N 1
ATOM 707 C CA . HIS A 1 93 ? 5.843 -2.533 -0.671 1.00 98.06 93 HIS A CA 1
ATOM 708 C C . HIS A 1 93 ? 5.195 -1.734 0.458 1.00 98.06 93 HIS A C 1
ATOM 710 O O . HIS A 1 93 ? 4.778 -2.331 1.448 1.00 98.06 93 HIS A O 1
ATOM 716 N N . LEU A 1 94 ? 5.036 -0.418 0.289 1.00 96.62 94 LEU A N 1
ATOM 717 C CA . LEU A 1 94 ? 4.356 0.435 1.263 1.00 96.62 94 LEU A CA 1
ATOM 718 C C . LEU A 1 94 ? 2.911 -0.028 1.504 1.00 96.62 94 LEU A C 1
ATOM 720 O O . LEU A 1 94 ? 2.504 -0.218 2.652 1.00 96.62 94 LEU A O 1
ATOM 724 N N . SER A 1 95 ? 2.159 -0.287 0.431 1.00 95.50 95 SER A N 1
ATOM 725 C CA . SER A 1 95 ? 0.769 -0.742 0.526 1.00 95.50 95 SER A CA 1
ATOM 726 C C . SER A 1 95 ? 0.644 -2.135 1.147 1.00 95.50 95 SER A C 1
ATOM 728 O O . SER A 1 95 ? -0.158 -2.332 2.058 1.00 95.50 95 SER A O 1
ATOM 730 N N . LEU A 1 96 ? 1.436 -3.111 0.692 1.00 96.31 96 LEU A N 1
ATOM 731 C CA . LEU A 1 96 ? 1.337 -4.494 1.176 1.00 96.31 96 LEU A CA 1
ATOM 732 C C . LEU A 1 96 ? 1.845 -4.650 2.609 1.00 96.31 96 LEU A C 1
ATOM 734 O O . LEU A 1 96 ? 1.272 -5.426 3.376 1.00 96.31 96 LEU A O 1
ATOM 738 N N . TYR A 1 97 ? 2.869 -3.890 3.001 1.00 95.38 97 TYR A N 1
ATOM 739 C CA . TYR A 1 97 ? 3.336 -3.886 4.382 1.00 95.38 97 TYR A CA 1
ATOM 740 C C . TYR A 1 97 ? 2.241 -3.391 5.338 1.00 95.38 97 TYR A C 1
ATOM 742 O O . TYR A 1 97 ? 1.994 -4.025 6.361 1.00 95.38 97 TYR A O 1
ATOM 750 N N . GLY A 1 98 ? 1.556 -2.294 5.000 1.00 89.56 98 GLY A N 1
ATOM 751 C CA . GLY A 1 98 ? 0.508 -1.734 5.859 1.00 89.56 98 GLY A CA 1
ATOM 752 C C . GLY A 1 98 ? -0.796 -2.537 5.854 1.00 89.56 98 GLY A C 1
ATOM 753 O O . GLY A 1 98 ? -1.406 -2.738 6.901 1.00 89.56 98 GLY A O 1
ATOM 754 N N . VAL A 1 99 ? -1.233 -3.004 4.681 1.00 91.81 99 VAL A N 1
ATOM 755 C CA . VAL A 1 99 ? -2.600 -3.520 4.482 1.00 91.81 99 VAL A CA 1
ATOM 756 C C . VAL A 1 99 ? -2.681 -5.048 4.473 1.00 91.81 99 VAL A C 1
ATOM 758 O O . VAL A 1 99 ? -3.765 -5.589 4.689 1.00 91.81 99 VAL A O 1
ATOM 761 N N . SER A 1 100 ? -1.568 -5.754 4.249 1.00 93.00 100 SER A N 1
ATOM 762 C CA . SER A 1 100 ? -1.538 -7.222 4.262 1.00 93.00 100 SER A CA 1
ATOM 763 C C . SER A 1 100 ? -0.826 -7.779 5.486 1.00 93.00 100 SER A C 1
ATOM 765 O O . SER A 1 100 ? -1.444 -8.430 6.334 1.00 93.00 100 SER A O 1
ATOM 767 N N . ARG A 1 101 ? 0.479 -7.517 5.606 1.00 90.81 101 ARG A N 1
ATOM 768 C CA . ARG A 1 101 ? 1.286 -8.015 6.720 1.00 90.81 101 ARG A CA 1
ATOM 769 C C . ARG A 1 101 ? 2.440 -7.052 7.019 1.00 90.81 101 ARG A C 1
ATOM 771 O O . ARG A 1 101 ? 3.299 -6.858 6.159 1.00 90.81 101 ARG A O 1
ATOM 778 N N . PRO A 1 102 ? 2.563 -6.535 8.251 1.00 92.06 102 PRO A N 1
ATOM 779 C CA . PRO A 1 102 ? 3.640 -5.618 8.628 1.00 92.06 102 PRO A CA 1
ATOM 780 C C . PRO A 1 102 ? 4.945 -6.378 8.921 1.00 92.06 102 PRO A C 1
ATOM 782 O O . PRO A 1 102 ? 5.464 -6.422 10.034 1.00 92.06 102 PRO A O 1
ATOM 785 N N . SER A 1 103 ? 5.466 -7.063 7.906 1.00 94.31 103 SER A N 1
ATOM 786 C CA . SER A 1 103 ? 6.726 -7.799 7.937 1.00 94.31 103 SER A CA 1
ATOM 787 C C . SER A 1 103 ? 7.371 -7.717 6.563 1.00 94.31 103 SER A C 1
ATOM 789 O O . SER A 1 103 ? 6.790 -8.175 5.581 1.00 94.31 103 SER A O 1
ATOM 791 N N . HIS A 1 104 ? 8.585 -7.162 6.491 1.00 95.00 104 HIS A N 1
ATOM 792 C CA . HIS A 1 104 ? 9.287 -7.009 5.216 1.00 95.00 104 HIS A CA 1
ATOM 793 C C . HIS A 1 104 ? 9.451 -8.356 4.509 1.00 95.00 104 HIS A C 1
ATOM 795 O O . HIS A 1 104 ? 9.098 -8.467 3.343 1.00 95.00 104 HIS A O 1
ATOM 801 N N . LEU A 1 105 ? 9.894 -9.388 5.235 1.00 95.50 105 LEU A N 1
ATOM 802 C CA . LEU A 1 105 ? 10.134 -10.720 4.678 1.00 95.50 105 LEU A CA 1
ATOM 803 C C . LEU A 1 105 ? 8.861 -11.359 4.105 1.00 95.50 105 LEU A C 1
ATOM 805 O O . LEU A 1 105 ? 8.904 -11.938 3.027 1.00 95.50 105 LEU A O 1
ATOM 809 N N . ARG A 1 106 ? 7.727 -11.236 4.806 1.00 95.19 106 ARG A N 1
ATOM 810 C CA . ARG A 1 106 ? 6.461 -11.855 4.378 1.00 95.19 106 ARG A CA 1
ATOM 811 C C . ARG A 1 106 ? 5.743 -11.062 3.288 1.00 95.19 106 ARG A C 1
ATOM 813 O O . ARG A 1 106 ? 5.060 -11.650 2.461 1.00 95.19 106 ARG A O 1
ATOM 820 N N . SER A 1 107 ? 5.919 -9.744 3.256 1.00 96.19 107 SER A N 1
ATOM 821 C CA . SER A 1 107 ? 5.273 -8.882 2.258 1.00 96.19 107 SER A CA 1
ATOM 822 C C . SER A 1 107 ? 6.094 -8.708 0.986 1.00 96.19 107 SER A C 1
ATOM 824 O O . SER A 1 107 ? 5.543 -8.324 -0.047 1.00 96.19 107 SER A O 1
ATOM 826 N N . LEU A 1 108 ? 7.398 -8.994 1.020 1.00 96.62 108 LEU A N 1
ATOM 827 C CA . LEU A 1 108 ? 8.290 -8.837 -0.128 1.00 96.62 108 LEU A CA 1
ATOM 828 C C . LEU A 1 108 ? 7.884 -9.686 -1.350 1.00 96.62 108 LEU A C 1
ATOM 830 O O . LEU A 1 108 ? 7.836 -9.103 -2.431 1.00 96.62 108 LEU A O 1
ATOM 834 N N . PRO A 1 109 ? 7.520 -10.982 -1.238 1.00 97.38 109 PRO A N 1
ATOM 835 C CA . PRO A 1 109 ? 7.134 -11.789 -2.402 1.00 97.38 109 PRO A CA 1
ATOM 836 C C . PRO A 1 109 ? 5.951 -11.191 -3.173 1.00 97.38 109 PRO A C 1
ATOM 838 O O . PRO A 1 109 ? 6.028 -10.979 -4.382 1.00 97.38 109 PRO A O 1
ATOM 841 N N . ALA A 1 110 ? 4.890 -10.809 -2.459 1.00 97.62 110 ALA A N 1
ATOM 842 C CA . ALA A 1 110 ? 3.742 -10.127 -3.050 1.00 97.62 110 ALA A CA 1
ATOM 843 C C . ALA A 1 110 ? 4.126 -8.745 -3.616 1.00 97.62 110 ALA A C 1
ATOM 845 O O . ALA A 1 110 ? 3.633 -8.339 -4.671 1.00 97.62 110 ALA A O 1
ATOM 846 N N . SER A 1 111 ? 5.045 -8.025 -2.962 1.00 98.00 111 SER A N 1
ATOM 847 C CA . SER A 1 111 ? 5.526 -6.714 -3.429 1.00 98.00 111 SER A CA 1
ATOM 848 C C . SER A 1 111 ? 6.291 -6.821 -4.747 1.00 98.00 111 SER A C 1
ATOM 850 O O . SER A 1 111 ? 6.078 -6.002 -5.641 1.00 98.00 111 SER A O 1
ATOM 852 N N . LEU A 1 112 ? 7.118 -7.859 -4.890 1.00 98.06 112 LEU A N 1
ATOM 853 C CA . LEU A 1 112 ? 7.944 -8.137 -6.065 1.00 98.06 112 LEU A CA 1
ATOM 854 C C . LEU A 1 112 ? 7.159 -8.666 -7.263 1.00 98.06 112 LEU A C 1
ATOM 856 O O . LEU A 1 112 ? 7.693 -8.635 -8.363 1.00 98.06 112 LEU A O 1
ATOM 860 N N . LEU A 1 113 ? 5.914 -9.110 -7.090 1.00 98.00 113 LEU A N 1
ATOM 861 C CA . LEU A 1 113 ? 5.169 -9.794 -8.146 1.00 98.00 113 LEU A CA 1
ATOM 862 C C . LEU A 1 113 ? 5.062 -8.982 -9.445 1.00 98.00 113 LEU A C 1
ATOM 864 O O . LEU A 1 113 ? 5.475 -9.448 -10.501 1.00 98.00 113 LEU A O 1
ATOM 868 N N . GLN A 1 114 ? 4.570 -7.743 -9.375 1.00 97.69 114 GLN A N 1
ATOM 869 C CA . GLN A 1 114 ? 4.490 -6.885 -10.560 1.00 97.69 114 GLN A CA 1
ATOM 870 C C . GLN A 1 114 ? 5.888 -6.503 -11.089 1.00 97.69 114 GLN A C 1
ATOM 872 O O . GLN A 1 114 ? 6.077 -6.593 -12.299 1.00 97.69 114 GLN A O 1
ATOM 877 N N . PRO A 1 115 ? 6.884 -6.120 -10.249 1.00 97.44 115 PRO A N 1
ATOM 878 C CA . PRO A 1 115 ? 8.259 -5.867 -10.708 1.00 97.44 115 PRO A CA 1
ATOM 879 C C . PRO A 1 115 ? 8.920 -7.041 -11.416 1.00 97.44 115 PRO A C 1
ATOM 881 O O . PRO A 1 115 ? 9.592 -6.843 -12.424 1.00 97.44 115 PRO A O 1
ATOM 884 N N . ALA A 1 116 ? 8.702 -8.254 -10.920 1.00 97.75 116 ALA A N 1
ATOM 885 C CA . ALA A 1 116 ? 9.220 -9.471 -11.516 1.00 97.75 116 ALA A CA 1
ATOM 886 C C . ALA A 1 116 ? 8.546 -9.742 -12.864 1.00 97.75 116 ALA A C 1
ATOM 888 O O . ALA A 1 116 ? 9.240 -9.957 -13.851 1.00 97.75 116 ALA A O 1
ATOM 889 N N . LEU A 1 117 ? 7.214 -9.652 -12.940 1.00 98.06 117 LEU A N 1
ATOM 890 C CA . LEU A 1 117 ? 6.477 -9.818 -14.198 1.00 98.06 117 LEU A CA 1
ATOM 891 C C . LEU A 1 117 ? 6.870 -8.757 -15.239 1.00 98.06 117 LEU A C 1
ATOM 893 O O . LEU A 1 117 ? 7.048 -9.084 -16.409 1.00 98.06 117 LEU A O 1
ATOM 897 N N . TYR A 1 118 ? 7.076 -7.511 -14.809 1.00 96.50 118 TYR A N 1
ATOM 898 C CA . TYR A 1 118 ? 7.632 -6.441 -15.636 1.00 96.50 118 TYR A CA 1
ATOM 899 C C . TYR A 1 118 ? 9.027 -6.802 -16.165 1.00 96.50 118 TYR A C 1
ATOM 901 O O . TYR A 1 118 ? 9.271 -6.731 -17.368 1.00 96.50 118 TYR A O 1
ATOM 909 N N . ALA A 1 119 ? 9.935 -7.236 -15.286 1.00 95.69 119 ALA A N 1
ATOM 910 C CA . ALA A 1 119 ? 11.297 -7.607 -15.662 1.00 95.69 119 ALA A CA 1
ATOM 911 C C . ALA A 1 119 ? 11.335 -8.819 -16.611 1.00 95.69 119 ALA A C 1
ATOM 913 O O . ALA A 1 119 ? 12.183 -8.863 -17.497 1.00 95.69 119 ALA A O 1
ATOM 914 N N . ILE A 1 120 ? 10.398 -9.763 -16.468 1.00 95.94 120 ILE A N 1
ATOM 915 C CA . ILE A 1 120 ? 10.220 -10.915 -17.367 1.00 95.94 120 ILE A CA 1
ATOM 916 C C . ILE A 1 120 ? 9.685 -10.480 -18.739 1.00 95.94 120 ILE A C 1
ATOM 918 O O . ILE A 1 120 ? 10.089 -11.044 -19.752 1.00 95.94 120 ILE A O 1
ATOM 922 N N . ALA A 1 121 ? 8.796 -9.484 -18.794 1.00 95.25 121 ALA A N 1
ATOM 923 C CA . ALA A 1 121 ? 8.226 -8.976 -20.043 1.00 95.25 121 ALA A CA 1
ATOM 924 C C . ALA A 1 121 ? 9.165 -8.012 -20.794 1.00 95.25 121 ALA A C 1
ATOM 926 O O . ALA A 1 121 ? 9.060 -7.862 -22.012 1.00 95.25 121 ALA A O 1
ATOM 927 N N . LEU A 1 122 ? 10.098 -7.360 -20.096 1.00 93.19 122 LEU A N 1
ATOM 928 C CA . LEU A 1 122 ? 10.988 -6.340 -20.659 1.00 93.19 122 LEU A CA 1
ATOM 929 C C . LEU A 1 122 ? 11.835 -6.811 -21.870 1.00 93.19 122 LEU A C 1
ATOM 931 O O . LEU A 1 122 ? 11.954 -6.041 -22.830 1.00 93.19 122 LEU A O 1
ATOM 935 N N . PRO A 1 123 ? 12.364 -8.053 -21.911 1.00 93.00 123 PRO A N 1
ATOM 936 C CA . PRO A 1 123 ? 13.088 -8.588 -23.065 1.00 93.00 123 PRO A CA 1
ATOM 937 C C . PRO A 1 123 ? 12.287 -8.643 -24.376 1.00 93.00 123 PRO A C 1
ATOM 939 O O . PRO A 1 123 ? 12.884 -8.709 -25.447 1.00 93.00 123 PRO A O 1
ATOM 942 N N . LEU A 1 124 ? 10.948 -8.585 -24.324 1.00 91.12 124 LEU A N 1
ATOM 943 C CA . LEU A 1 124 ? 10.090 -8.580 -25.519 1.00 91.12 124 LEU A CA 1
ATOM 944 C C . LEU A 1 124 ? 10.236 -7.294 -26.350 1.00 91.12 124 LEU A C 1
ATOM 946 O O . LEU A 1 124 ? 9.896 -7.267 -27.533 1.00 91.12 124 LEU A O 1
ATOM 950 N N . VAL A 1 125 ? 10.716 -6.213 -25.730 1.00 89.12 125 VAL A N 1
ATOM 951 C CA . VAL A 1 125 ? 10.790 -4.874 -26.337 1.00 89.12 125 VAL A CA 1
ATOM 952 C C . VAL A 1 125 ? 12.181 -4.250 -26.260 1.00 89.12 125 VAL A C 1
ATOM 954 O O . VAL A 1 125 ? 12.471 -3.331 -27.026 1.00 89.12 125 VAL A O 1
ATOM 957 N N . LEU A 1 126 ? 13.047 -4.731 -25.364 1.00 88.88 126 LEU A N 1
ATOM 958 C CA . LEU A 1 126 ? 14.420 -4.258 -25.209 1.00 88.88 126 LEU A CA 1
ATOM 959 C C . LEU A 1 126 ? 15.402 -5.431 -25.131 1.00 88.88 126 LEU A C 1
ATOM 961 O O . LEU A 1 126 ? 15.147 -6.387 -24.407 1.00 88.88 126 LEU A O 1
ATOM 965 N N . PRO A 1 127 ? 16.561 -5.355 -25.808 1.00 88.69 127 PRO A N 1
ATOM 966 C CA . PRO A 1 127 ? 17.580 -6.385 -25.683 1.00 88.69 127 PRO A CA 1
ATOM 967 C C . PRO A 1 127 ? 18.151 -6.406 -24.263 1.00 88.69 127 PRO A C 1
ATOM 969 O O . PRO A 1 127 ? 18.452 -5.359 -23.682 1.00 88.69 127 PRO A O 1
ATOM 972 N N . VAL A 1 128 ? 18.361 -7.610 -23.734 1.00 89.06 128 VAL A N 1
ATOM 973 C CA . VAL A 1 128 ? 18.993 -7.799 -22.427 1.00 89.06 128 VAL A CA 1
ATOM 974 C C . VAL A 1 128 ? 20.457 -7.380 -22.517 1.00 89.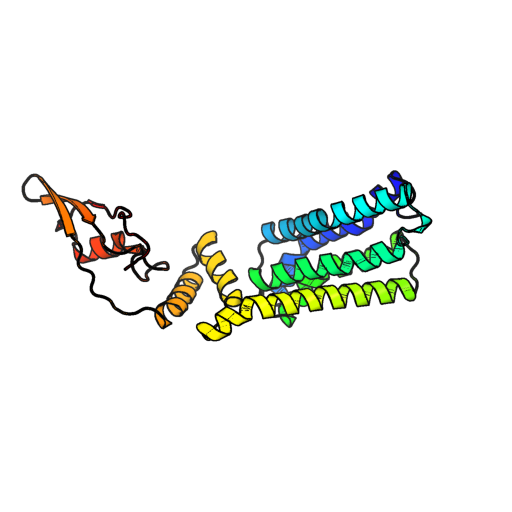06 128 VAL A C 1
ATOM 976 O O . VAL A 1 128 ? 21.217 -7.874 -23.348 1.00 89.06 128 VAL A O 1
ATOM 979 N N . ARG A 1 129 ? 20.854 -6.439 -21.661 1.00 92.56 129 ARG A N 1
ATOM 980 C CA . ARG A 1 129 ? 22.224 -5.928 -21.563 1.00 92.56 129 ARG A CA 1
ATOM 981 C C . ARG A 1 129 ? 22.590 -5.770 -20.097 1.00 92.56 129 ARG A C 1
ATOM 983 O O . ARG A 1 129 ? 21.756 -5.338 -19.306 1.00 92.56 129 ARG A O 1
ATOM 990 N N . LEU A 1 130 ? 23.849 -6.046 -19.757 1.00 92.12 130 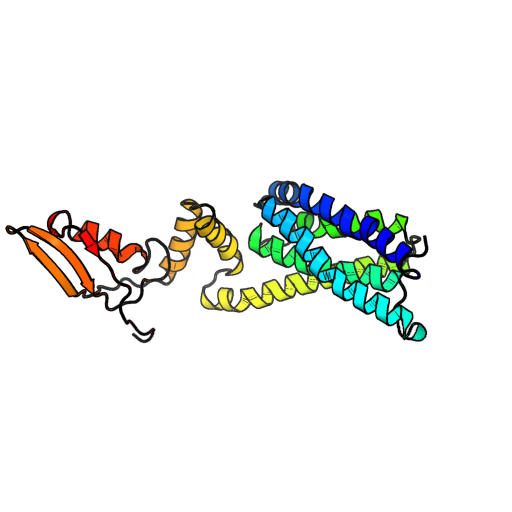LEU A N 1
ATOM 991 C CA . LEU A 1 130 ? 24.319 -6.030 -18.370 1.00 92.12 130 LEU A CA 1
ATOM 992 C C . LEU A 1 130 ? 24.044 -4.691 -17.668 1.00 92.12 130 LEU A C 1
ATOM 994 O O . LEU A 1 130 ? 23.472 -4.687 -16.586 1.00 92.12 130 LEU A O 1
ATOM 998 N N . GLY A 1 131 ? 24.383 -3.563 -18.303 1.00 92.94 131 GLY A N 1
ATOM 999 C CA . GLY A 1 131 ? 24.200 -2.227 -17.719 1.00 92.94 131 GLY A CA 1
ATOM 1000 C C . GLY A 1 131 ? 22.751 -1.933 -17.291 1.00 92.94 131 GLY A C 1
ATOM 1001 O O . GLY A 1 131 ? 22.514 -1.711 -16.106 1.00 92.94 131 GLY A O 1
ATOM 1002 N N . PRO A 1 132 ? 21.766 -1.974 -18.209 1.00 90.50 132 PRO A N 1
ATOM 1003 C CA . PRO A 1 132 ? 20.351 -1.812 -17.869 1.00 90.50 132 PRO A CA 1
ATOM 1004 C C . PRO A 1 132 ? 19.825 -2.831 -16.853 1.00 90.50 132 PRO A C 1
ATOM 1006 O O . PRO A 1 132 ? 19.027 -2.461 -15.997 1.00 90.50 132 PRO A O 1
ATOM 1009 N N . THR A 1 133 ? 20.280 -4.088 -16.898 1.00 93.25 133 THR A N 1
ATOM 1010 C CA . THR A 1 133 ? 19.889 -5.103 -15.906 1.00 93.25 133 THR A CA 1
ATOM 1011 C C . THR A 1 133 ? 20.396 -4.744 -14.509 1.00 93.25 133 THR A C 1
ATOM 1013 O O . THR A 1 133 ? 19.634 -4.798 -13.547 1.00 93.25 133 THR A O 1
ATOM 1016 N N . VAL A 1 134 ? 21.656 -4.318 -14.384 1.00 96.25 134 VAL A N 1
ATOM 1017 C CA . VAL A 1 134 ? 22.218 -3.835 -13.114 1.00 96.25 134 VAL A CA 1
ATOM 1018 C C . VAL A 1 134 ? 21.463 -2.596 -12.634 1.00 96.25 134 VAL A C 1
ATOM 1020 O O . VAL A 1 134 ? 21.072 -2.537 -11.471 1.00 96.25 134 VAL A O 1
ATOM 1023 N N . ALA A 1 135 ? 21.182 -1.640 -13.525 1.00 96.00 135 ALA A N 1
ATOM 1024 C CA . ALA A 1 135 ? 20.399 -0.453 -13.192 1.00 96.00 135 ALA A CA 1
ATOM 1025 C C . ALA A 1 135 ? 18.993 -0.817 -12.686 1.00 96.00 135 ALA A C 1
ATOM 1027 O O . ALA A 1 135 ? 18.539 -0.253 -11.696 1.00 96.00 135 ALA A O 1
ATOM 1028 N N . LEU A 1 136 ? 18.325 -1.791 -13.309 1.00 96.00 136 LEU A N 1
ATOM 1029 C CA . LEU A 1 136 ? 17.004 -2.269 -12.898 1.00 96.00 136 LEU A CA 1
ATOM 1030 C C . LEU A 1 136 ? 17.028 -2.851 -11.479 1.00 96.00 136 LEU A C 1
ATOM 1032 O O . LEU A 1 136 ? 16.169 -2.517 -10.661 1.00 96.00 136 LEU A O 1
ATOM 1036 N N . LEU A 1 137 ? 18.029 -3.680 -11.168 1.00 97.31 137 LEU A N 1
ATOM 1037 C CA . LEU A 1 137 ? 18.208 -4.256 -9.833 1.00 97.31 137 LEU A CA 1
ATOM 1038 C C . LEU A 1 137 ? 18.510 -3.177 -8.786 1.00 97.31 137 LEU A C 1
ATOM 1040 O O . LEU A 1 137 ? 17.918 -3.194 -7.707 1.00 97.31 137 LEU A O 1
ATOM 1044 N N . LEU A 1 138 ? 19.379 -2.217 -9.113 1.00 98.25 138 LEU A N 1
ATOM 1045 C CA . LEU A 1 138 ? 19.711 -1.098 -8.229 1.00 98.25 138 LEU A CA 1
ATOM 1046 C C . LEU A 1 138 ? 18.496 -0.204 -7.969 1.00 98.25 138 LEU A C 1
ATOM 1048 O O . LEU A 1 138 ? 18.199 0.089 -6.815 1.00 98.25 138 LEU A O 1
ATOM 1052 N N . CYS A 1 139 ? 17.753 0.186 -9.006 1.00 98.25 139 CYS A N 1
ATOM 1053 C CA . CYS A 1 139 ? 16.539 0.988 -8.857 1.00 98.25 139 CYS A CA 1
ATOM 1054 C C . CYS A 1 139 ? 15.479 0.256 -8.026 1.00 98.25 139 CYS A C 1
ATOM 1056 O O . CYS A 1 139 ? 14.858 0.875 -7.162 1.00 98.25 139 CYS A O 1
ATOM 1058 N N . GLY A 1 140 ? 15.310 -1.056 -8.219 1.00 98.19 140 GLY A N 1
ATOM 1059 C CA . GLY A 1 140 ? 14.456 -1.881 -7.365 1.00 98.19 140 GLY A CA 1
ATOM 1060 C C . GLY A 1 140 ? 14.918 -1.885 -5.905 1.00 98.19 140 GLY A C 1
ATOM 1061 O O . GLY A 1 140 ? 14.129 -1.588 -5.009 1.00 98.19 140 GLY A O 1
ATOM 1062 N N . ALA A 1 141 ? 16.202 -2.150 -5.653 1.00 98.38 141 ALA A N 1
ATOM 1063 C CA . ALA A 1 141 ? 16.770 -2.150 -4.305 1.00 98.38 141 ALA A CA 1
ATOM 1064 C C . ALA A 1 141 ? 16.618 -0.788 -3.609 1.00 98.38 141 ALA A C 1
ATOM 1066 O O . ALA A 1 141 ? 16.227 -0.738 -2.442 1.00 98.38 141 ALA A O 1
ATOM 1067 N N . ILE A 1 142 ? 16.848 0.312 -4.332 1.00 98.56 142 ILE A N 1
ATOM 1068 C CA . ILE A 1 142 ? 16.631 1.678 -3.842 1.00 98.56 142 ILE A CA 1
ATOM 1069 C C . ILE A 1 142 ? 15.149 1.898 -3.531 1.00 98.56 142 ILE A C 1
ATOM 1071 O O . ILE A 1 142 ? 14.827 2.347 -2.436 1.00 98.56 142 ILE A O 1
ATOM 1075 N N . GLY A 1 143 ? 14.237 1.531 -4.435 1.00 98.31 143 GLY A N 1
ATOM 1076 C CA . GLY A 1 143 ? 12.793 1.664 -4.219 1.00 98.31 143 GLY A CA 1
ATOM 1077 C C . GLY A 1 143 ? 12.312 0.922 -2.969 1.00 98.31 143 GLY A C 1
ATOM 1078 O O . GLY A 1 143 ? 11.611 1.494 -2.130 1.00 98.31 143 GLY A O 1
ATOM 1079 N N . PHE A 1 144 ? 12.754 -0.324 -2.788 1.00 98.44 144 PHE A N 1
ATOM 1080 C CA . PHE A 1 144 ? 12.494 -1.092 -1.570 1.00 98.44 144 PHE A CA 1
ATOM 1081 C C . PHE A 1 144 ? 13.114 -0.436 -0.330 1.00 98.44 144 PHE A C 1
ATOM 1083 O O . PHE A 1 144 ? 12.437 -0.292 0.689 1.00 98.44 144 PHE A O 1
ATOM 1090 N N . GLY A 1 145 ? 14.377 -0.009 -0.413 1.00 98.50 145 GLY A N 1
ATOM 1091 C CA . GLY A 1 145 ? 15.088 0.666 0.671 1.00 98.50 145 GLY A CA 1
ATOM 1092 C C . GLY A 1 145 ? 14.370 1.934 1.130 1.00 98.50 145 GLY A C 1
ATOM 1093 O O . GLY A 1 145 ? 14.133 2.102 2.325 1.00 98.50 145 GLY A O 1
ATOM 1094 N N . CYS A 1 146 ? 13.929 2.773 0.192 1.00 98.38 146 CYS A N 1
ATOM 1095 C CA . CYS A 1 146 ? 13.133 3.968 0.459 1.00 98.38 146 CYS A CA 1
ATOM 1096 C C . CYS A 1 146 ? 11.788 3.632 1.114 1.00 98.38 146 CYS A C 1
ATOM 1098 O O . CYS A 1 146 ? 11.395 4.305 2.065 1.00 98.38 146 CYS A O 1
ATOM 1100 N N . ALA A 1 147 ? 11.092 2.583 0.664 1.00 97.88 147 ALA A N 1
ATOM 1101 C CA . ALA A 1 147 ? 9.824 2.175 1.271 1.00 97.88 147 ALA A CA 1
ATOM 1102 C C . ALA A 1 147 ? 10.043 1.690 2.707 1.00 97.88 147 ALA A C 1
ATOM 1104 O O . ALA A 1 147 ? 9.357 2.124 3.629 1.00 97.88 147 ALA A O 1
ATOM 1105 N N . ALA A 1 148 ? 11.046 0.839 2.919 1.00 97.50 148 ALA A N 1
ATOM 1106 C CA . ALA A 1 148 ? 11.390 0.326 4.235 1.00 97.50 148 ALA A CA 1
ATOM 1107 C C . ALA A 1 148 ? 11.893 1.431 5.182 1.00 97.50 148 ALA A C 1
ATOM 1109 O O . ALA A 1 148 ? 11.641 1.367 6.386 1.00 97.50 148 ALA A O 1
ATOM 1110 N N . ALA A 1 149 ? 12.594 2.443 4.668 1.00 97.69 149 ALA A N 1
ATOM 1111 C CA . ALA A 1 149 ? 13.007 3.616 5.432 1.00 97.69 149 ALA A CA 1
ATOM 1112 C C . ALA A 1 149 ? 11.802 4.481 5.824 1.00 97.69 149 ALA A C 1
ATOM 1114 O O . ALA A 1 149 ? 11.671 4.831 6.995 1.00 97.69 149 ALA A O 1
ATOM 1115 N N . LEU A 1 150 ? 10.891 4.758 4.885 1.00 96.62 150 LEU A N 1
ATOM 1116 C CA . LEU A 1 150 ? 9.682 5.541 5.139 1.00 96.62 150 LEU A CA 1
ATOM 1117 C C . LEU A 1 150 ? 8.764 4.857 6.156 1.00 96.62 150 LEU A C 1
ATOM 1119 O O . LEU A 1 150 ? 8.325 5.504 7.100 1.00 96.62 150 LEU A O 1
ATOM 1123 N N . ILE A 1 151 ? 8.535 3.547 6.019 1.00 95.62 151 ILE A N 1
ATOM 1124 C CA . ILE A 1 151 ? 7.770 2.752 6.992 1.00 95.62 151 ILE A CA 1
ATOM 1125 C C . ILE A 1 151 ? 8.384 2.891 8.386 1.00 95.62 151 ILE A C 1
ATOM 1127 O O . ILE A 1 151 ? 7.676 3.174 9.348 1.00 95.62 151 ILE A O 1
ATOM 1131 N N . ARG A 1 152 ? 9.710 2.738 8.509 1.00 95.19 152 ARG A N 1
ATOM 1132 C CA . ARG A 1 152 ? 10.397 2.896 9.799 1.00 95.19 152 ARG A CA 1
ATOM 1133 C C . ARG A 1 152 ? 10.286 4.314 10.345 1.00 95.19 152 ARG A C 1
ATOM 1135 O O . ARG A 1 152 ? 10.103 4.466 11.546 1.00 95.19 152 ARG A O 1
ATOM 1142 N N . ALA A 1 153 ? 10.414 5.330 9.496 1.00 95.62 153 ALA A N 1
ATOM 1143 C CA . ALA A 1 153 ? 10.302 6.727 9.898 1.00 95.62 153 ALA A CA 1
ATOM 1144 C C . ALA A 1 153 ? 8.887 7.055 10.396 1.00 95.62 153 ALA A C 1
ATOM 1146 O O . ALA A 1 153 ? 8.754 7.654 11.458 1.00 95.62 153 ALA A O 1
ATOM 1147 N N . ALA A 1 154 ? 7.853 6.597 9.685 1.00 92.88 154 ALA A N 1
ATOM 1148 C CA . ALA A 1 154 ? 6.451 6.800 10.044 1.00 92.88 154 ALA A CA 1
ATOM 1149 C C . ALA A 1 154 ? 6.050 6.052 11.326 1.00 92.88 154 ALA A C 1
ATOM 1151 O O . ALA A 1 154 ? 5.272 6.558 12.126 1.00 92.88 154 ALA A O 1
ATOM 1152 N N . ASP A 1 155 ? 6.603 4.859 11.551 1.00 93.94 155 ASP A N 1
ATOM 1153 C CA . ASP A 1 155 ? 6.281 4.034 12.720 1.00 93.94 155 ASP A CA 1
ATOM 1154 C C . ASP A 1 155 ? 7.076 4.441 13.978 1.00 93.94 155 ASP A C 1
ATOM 1156 O O . ASP A 1 155 ? 6.708 4.098 15.102 1.00 93.94 155 ASP A O 1
ATOM 1160 N N . ARG A 1 156 ? 8.180 5.184 13.816 1.00 93.44 156 ARG A N 1
ATOM 1161 C CA . ARG A 1 156 ? 9.094 5.561 14.908 1.00 93.44 156 ARG A CA 1
ATOM 1162 C C . ARG A 1 156 ? 8.435 6.397 16.017 1.00 93.44 156 ARG A C 1
ATOM 1164 O O . ARG A 1 156 ? 8.713 6.079 17.173 1.00 93.44 156 ARG A O 1
ATOM 1171 N N . PRO A 1 157 ? 7.608 7.425 15.742 1.00 91.62 157 PRO A N 1
ATOM 1172 C CA . PRO A 1 157 ? 6.947 8.200 16.793 1.00 91.62 157 PRO A CA 1
ATOM 1173 C C . PRO A 1 157 ? 5.993 7.339 17.623 1.00 91.62 157 PRO A C 1
ATOM 1175 O O . PRO A 1 157 ? 6.110 7.316 18.844 1.00 91.62 157 PRO A O 1
ATOM 1178 N N . LEU A 1 158 ? 5.137 6.542 16.971 1.00 89.62 158 LEU A N 1
ATOM 1179 C CA . LEU A 1 158 ? 4.187 5.677 17.678 1.00 89.62 158 LEU A CA 1
ATOM 1180 C C . LEU A 1 158 ? 4.888 4.602 18.510 1.00 89.62 158 LEU A C 1
ATOM 1182 O O . LEU A 1 158 ? 4.483 4.336 19.637 1.00 89.62 158 LEU A O 1
ATOM 1186 N N . ARG A 1 159 ? 5.984 4.029 18.000 1.00 91.25 159 ARG A N 1
ATOM 1187 C CA . ARG A 1 159 ? 6.789 3.077 18.777 1.00 91.25 159 ARG A CA 1
ATOM 1188 C C . ARG A 1 159 ? 7.429 3.700 20.006 1.00 91.25 159 ARG A C 1
ATOM 1190 O O . ARG A 1 159 ? 7.589 2.999 20.998 1.00 91.25 159 ARG A O 1
ATOM 1197 N N . ARG A 1 160 ? 7.841 4.965 19.923 1.00 90.75 160 ARG A N 1
ATOM 1198 C CA . ARG A 1 160 ? 8.451 5.679 21.048 1.00 90.75 160 ARG A CA 1
ATOM 1199 C C . ARG A 1 160 ? 7.424 5.999 22.125 1.00 90.75 160 ARG A C 1
ATOM 1201 O O . ARG A 1 160 ? 7.714 5.755 23.286 1.00 90.75 160 ARG A O 1
ATOM 1208 N N . GLU A 1 161 ? 6.250 6.472 21.721 1.00 89.44 161 GLU A N 1
ATOM 1209 C CA . GLU A 1 161 ? 5.215 6.922 22.653 1.00 89.44 161 GLU A CA 1
ATOM 1210 C C . GLU A 1 161 ? 4.411 5.755 23.243 1.00 89.44 161 GLU A C 1
ATOM 1212 O O . GLU A 1 161 ? 4.273 5.614 24.452 1.00 89.44 161 GLU A O 1
ATOM 1217 N N . PHE A 1 162 ? 3.934 4.846 22.389 1.00 85.75 162 PHE A N 1
ATOM 1218 C CA . PHE A 1 162 ? 2.992 3.790 22.776 1.00 85.75 162 PHE A CA 1
ATOM 1219 C C . PHE A 1 162 ? 3.649 2.416 22.950 1.00 85.75 162 PHE A C 1
ATOM 1221 O O . PHE A 1 162 ? 2.961 1.418 23.174 1.00 85.75 162 PHE A O 1
ATOM 1228 N N . GLN A 1 163 ? 4.975 2.317 22.783 1.00 86.31 163 GLN A N 1
ATOM 1229 C CA . GLN A 1 163 ? 5.709 1.040 22.792 1.00 86.31 163 GLN A CA 1
ATOM 1230 C C . GLN A 1 163 ? 5.072 -0.019 21.868 1.00 86.31 163 GLN A C 1
ATOM 1232 O O . GLN A 1 163 ? 5.119 -1.224 22.120 1.00 86.31 163 GLN A O 1
ATOM 1237 N N . ALA A 1 164 ? 4.435 0.439 20.790 1.00 86.81 164 ALA A N 1
ATOM 1238 C CA . ALA A 1 164 ? 3.684 -0.377 19.852 1.00 86.81 164 ALA A CA 1
ATOM 1239 C C . ALA A 1 164 ? 3.855 0.166 18.435 1.00 86.81 164 ALA A C 1
ATOM 1241 O O . ALA A 1 164 ? 4.094 1.350 18.221 1.00 86.81 164 ALA A O 1
ATOM 1242 N N . SER A 1 165 ? 3.741 -0.717 17.449 1.00 87.00 165 SER A N 1
ATOM 1243 C CA . SER A 1 165 ? 3.780 -0.309 16.047 1.00 87.00 165 SER A CA 1
ATOM 1244 C C . SER A 1 165 ? 2.413 0.202 15.619 1.00 87.00 165 SER A C 1
ATOM 1246 O O . SER A 1 165 ? 1.448 -0.563 15.639 1.00 87.00 165 SER A O 1
ATOM 1248 N N . GLY A 1 166 ? 2.346 1.454 15.176 1.00 86.81 166 GLY A N 1
ATOM 1249 C CA . GLY A 1 166 ? 1.143 2.018 14.568 1.00 86.81 166 GLY A CA 1
ATOM 1250 C C . GLY A 1 166 ? 0.775 1.296 13.278 1.00 86.81 166 GLY A C 1
ATOM 1251 O O . GLY A 1 166 ? -0.392 1.014 13.022 1.00 86.81 166 GLY A O 1
ATOM 1252 N N . VAL A 1 167 ? 1.781 0.897 12.497 1.00 89.31 167 VAL A N 1
ATOM 1253 C CA . VAL A 1 167 ? 1.562 0.165 11.242 1.00 89.31 167 VAL A CA 1
ATOM 1254 C C . VAL A 1 167 ? 0.922 -1.208 11.492 1.00 89.31 167 VAL A C 1
ATOM 1256 O O . VAL A 1 167 ? 0.107 -1.661 10.690 1.00 89.31 167 VAL A O 1
ATOM 1259 N N . ASN A 1 168 ? 1.195 -1.837 12.642 1.00 88.81 168 ASN A N 1
ATOM 1260 C CA . ASN A 1 168 ? 0.527 -3.082 13.038 1.00 88.81 168 ASN A CA 1
ATOM 1261 C C . ASN A 1 168 ? -0.969 -2.909 13.349 1.00 88.81 168 ASN A C 1
ATOM 1263 O O . ASN A 1 168 ? -1.689 -3.908 13.353 1.00 88.81 168 ASN A O 1
ATOM 1267 N N . LEU A 1 169 ? -1.439 -1.685 13.606 1.00 90.06 169 LEU A N 1
ATOM 1268 C CA . LEU A 1 169 ? -2.844 -1.391 13.908 1.00 90.06 169 LEU A CA 1
ATOM 1269 C C . LEU A 1 169 ? -3.683 -1.155 12.647 1.00 90.06 169 LEU A C 1
ATOM 1271 O O . LEU A 1 169 ? -4.901 -1.306 12.701 1.00 90.06 169 LEU A O 1
ATOM 1275 N N . ILE A 1 170 ? -3.050 -0.861 11.503 1.00 91.38 170 ILE A N 1
ATOM 1276 C CA . ILE A 1 170 ? -3.744 -0.574 10.237 1.00 91.38 170 ILE A CA 1
ATOM 1277 C C . ILE A 1 170 ? -4.623 -1.753 9.810 1.00 91.38 170 ILE A C 1
ATOM 1279 O O . ILE A 1 170 ? -5.799 -1.567 9.502 1.00 91.38 170 ILE A O 1
ATOM 1283 N N . ARG A 1 171 ? -4.088 -2.982 9.811 1.00 89.44 171 ARG A N 1
ATOM 1284 C CA . ARG A 1 171 ? -4.863 -4.165 9.404 1.00 89.44 171 ARG A CA 1
ATOM 1285 C C . ARG A 1 171 ? -6.041 -4.452 10.351 1.00 89.44 171 ARG A C 1
ATOM 1287 O O . ARG A 1 171 ? -7.150 -4.561 9.836 1.00 89.44 171 ARG A O 1
ATOM 1294 N N . PRO A 1 172 ? -5.865 -4.533 11.686 1.00 90.00 172 PRO A N 1
ATOM 1295 C CA . PRO A 1 172 ? -6.994 -4.648 12.607 1.00 90.00 172 PRO A CA 1
ATOM 1296 C C . PRO A 1 172 ? -8.043 -3.546 12.425 1.00 90.00 172 PRO A C 1
ATOM 1298 O O . PRO A 1 172 ? -9.234 -3.839 12.439 1.00 90.00 172 PRO A O 1
ATOM 1301 N N . LEU A 1 173 ? -7.628 -2.294 12.201 1.00 90.25 173 LEU A N 1
ATOM 1302 C CA . LEU A 1 173 ? -8.558 -1.188 11.956 1.00 90.25 173 LEU A CA 1
ATOM 1303 C C . LEU A 1 173 ? -9.393 -1.429 10.696 1.00 90.25 173 LEU A C 1
ATOM 1305 O O . LEU A 1 173 ? -10.613 -1.290 10.718 1.00 90.25 173 LEU A O 1
ATOM 1309 N N . LEU A 1 174 ? -8.746 -1.844 9.609 1.00 88.94 174 LEU A N 1
ATOM 1310 C CA . LEU A 1 174 ? -9.433 -2.184 8.367 1.00 88.94 174 LEU A CA 1
ATOM 1311 C C . LEU A 1 174 ? -10.388 -3.364 8.541 1.00 88.94 174 LEU A C 1
ATOM 1313 O O . LEU A 1 174 ? -11.489 -3.320 7.998 1.00 88.94 174 LEU A O 1
ATOM 1317 N N . ASP A 1 175 ? -9.983 -4.391 9.288 1.00 89.12 175 ASP A N 1
ATOM 1318 C CA . ASP A 1 175 ? -10.813 -5.562 9.570 1.00 89.12 175 ASP A CA 1
ATOM 1319 C C . ASP A 1 175 ? -12.034 -5.198 10.432 1.00 89.12 175 ASP A C 1
ATOM 1321 O O . ASP A 1 175 ? -13.136 -5.674 10.164 1.00 89.12 175 ASP A O 1
ATOM 1325 N N . HIS A 1 176 ? -11.888 -4.284 11.391 1.00 89.06 176 HIS A N 1
ATOM 1326 C CA . HIS A 1 176 ? -13.019 -3.753 12.150 1.00 89.06 176 HIS A CA 1
ATOM 1327 C C . HIS A 1 176 ? -13.989 -2.952 11.268 1.00 89.06 176 HIS A C 1
ATOM 1329 O O . HIS A 1 176 ? -15.193 -3.200 11.288 1.00 89.06 176 HIS A O 1
ATOM 1335 N N . VAL A 1 177 ? -13.477 -2.000 10.480 1.00 86.88 177 VAL A N 1
ATOM 1336 C CA . VAL A 1 177 ? -14.317 -1.090 9.681 1.00 86.88 177 VAL A CA 1
ATOM 1337 C C . VAL A 1 177 ? -14.982 -1.815 8.511 1.00 86.88 177 VAL A C 1
ATOM 1339 O O . VAL A 1 177 ? -16.150 -1.572 8.226 1.00 86.88 177 VAL A O 1
ATOM 1342 N N . SER A 1 178 ? -14.247 -2.697 7.829 1.00 86.19 178 SER A N 1
ATOM 1343 C CA . SER A 1 178 ? -14.711 -3.328 6.583 1.00 86.19 178 SER A CA 1
ATOM 1344 C C . SER A 1 178 ? -15.477 -4.622 6.829 1.00 86.19 178 SER A C 1
ATOM 1346 O O . SER A 1 178 ? -16.428 -4.905 6.111 1.00 86.19 178 SER A O 1
ATOM 1348 N N . HIS A 1 179 ? -15.053 -5.412 7.821 1.00 84.31 179 HIS A N 1
ATOM 1349 C CA . HIS A 1 179 ? -15.549 -6.778 8.022 1.00 84.31 179 HIS A CA 1
ATOM 1350 C C . HIS A 1 179 ? -16.289 -6.965 9.346 1.00 84.31 179 HIS A C 1
ATOM 1352 O O . HIS A 1 179 ? -16.800 -8.054 9.584 1.00 84.31 179 HIS A O 1
ATOM 1358 N N . ARG A 1 180 ? -16.350 -5.933 10.205 1.00 84.12 180 ARG A N 1
ATOM 1359 C CA . ARG A 1 180 ? -16.908 -6.025 11.567 1.00 84.12 180 ARG A CA 1
ATOM 1360 C C . ARG A 1 180 ? -16.325 -7.216 12.344 1.00 84.12 180 ARG A C 1
ATOM 1362 O O . ARG A 1 180 ? -17.031 -7.914 13.056 1.00 84.12 180 ARG A O 1
ATOM 1369 N N . ASP A 1 181 ? -15.022 -7.457 12.182 1.00 88.31 181 ASP A N 1
ATOM 1370 C CA . ASP A 1 181 ? -14.332 -8.589 12.805 1.00 88.31 181 ASP A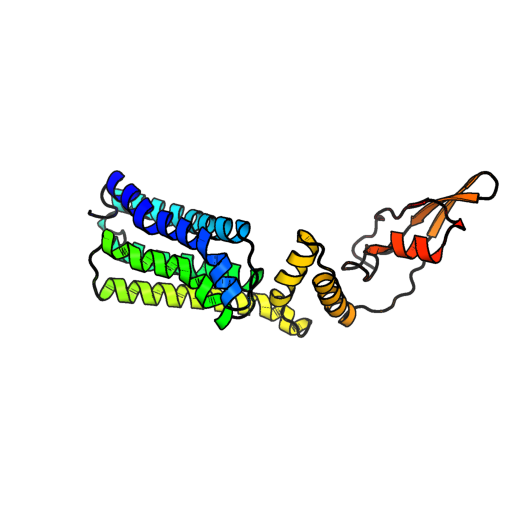 CA 1
ATOM 1371 C C . ASP A 1 181 ? -14.179 -8.367 14.323 1.00 88.31 181 ASP A C 1
ATOM 1373 O O . ASP A 1 181 ? -13.464 -7.464 14.776 1.00 88.31 181 ASP A O 1
ATOM 1377 N N . ASP A 1 182 ? -14.834 -9.205 15.128 1.00 87.94 182 ASP A N 1
ATOM 1378 C CA . ASP A 1 182 ? -14.794 -9.114 16.593 1.00 87.94 182 ASP A CA 1
ATOM 1379 C C . ASP A 1 182 ? -13.381 -9.308 17.163 1.00 87.94 182 ASP A C 1
ATOM 1381 O O . ASP A 1 182 ? -13.005 -8.699 18.166 1.00 87.94 182 ASP A O 1
ATOM 1385 N N . GLY A 1 183 ? -12.560 -10.152 16.534 1.00 88.56 183 GLY A N 1
ATOM 1386 C CA . GLY A 1 183 ? -11.181 -10.392 16.955 1.00 88.56 183 GLY A CA 1
ATOM 1387 C C . GLY A 1 183 ? -10.265 -9.200 16.674 1.00 88.56 183 GLY A C 1
ATOM 1388 O O . GLY A 1 183 ? -9.337 -8.930 17.439 1.00 88.56 183 GLY A O 1
ATOM 1389 N N . ALA A 1 184 ? -10.506 -8.476 15.585 1.00 89.19 184 ALA A N 1
ATOM 1390 C CA . ALA A 1 184 ? -9.844 -7.220 15.266 1.00 89.19 184 ALA A CA 1
ATOM 1391 C C . ALA A 1 184 ? -10.283 -6.112 16.229 1.00 89.19 184 ALA A C 1
ATOM 1393 O O . ALA A 1 184 ? -9.428 -5.405 16.762 1.00 89.19 184 ALA A O 1
ATOM 1394 N N . THR A 1 185 ? -11.583 -6.045 16.527 1.00 90.25 185 THR A N 1
ATOM 1395 C CA . THR A 1 185 ? -12.159 -5.127 17.519 1.00 90.25 185 THR A CA 1
ATOM 1396 C C . THR A 1 185 ? -11.504 -5.316 18.884 1.00 90.25 185 THR A C 1
ATOM 1398 O O . THR A 1 185 ? -10.884 -4.386 19.392 1.00 90.25 185 THR A O 1
ATOM 1401 N N . ARG A 1 186 ? -11.492 -6.546 19.417 1.00 89.69 186 ARG A N 1
ATOM 1402 C CA . ARG A 1 186 ? -10.845 -6.865 20.703 1.00 89.69 186 ARG A CA 1
ATOM 1403 C C . ARG A 1 186 ? -9.358 -6.528 20.733 1.00 89.69 186 ARG A C 1
ATOM 1405 O O . ARG A 1 186 ? -8.840 -6.112 21.766 1.00 89.69 186 ARG A O 1
ATOM 1412 N N . ARG A 1 187 ? -8.641 -6.711 19.617 1.00 89.25 187 ARG A N 1
ATOM 1413 C CA . ARG A 1 187 ? -7.214 -6.356 19.521 1.00 89.25 187 ARG A CA 1
ATOM 1414 C C . ARG A 1 187 ? -6.989 -4.853 19.639 1.00 89.25 187 ARG A C 1
ATOM 1416 O O . ARG A 1 187 ? -6.059 -4.440 20.328 1.00 89.25 187 ARG A O 1
ATOM 1423 N N . LEU A 1 188 ? -7.823 -4.056 18.979 1.00 90.88 188 LEU A N 1
ATOM 1424 C CA . LEU A 1 188 ? -7.766 -2.598 19.060 1.00 90.88 188 LEU A CA 1
ATOM 1425 C C . LEU A 1 188 ? -8.188 -2.103 20.441 1.00 90.88 188 LEU A C 1
ATOM 1427 O O . LEU A 1 188 ? -7.497 -1.265 21.011 1.00 90.88 188 LEU A O 1
ATOM 1431 N N . GLU A 1 189 ? -9.241 -2.676 21.021 1.00 90.56 189 GLU A N 1
ATOM 1432 C CA . GLU A 1 189 ? -9.637 -2.373 22.396 1.00 90.56 189 GLU A CA 1
ATOM 1433 C C . GLU A 1 189 ? -8.505 -2.697 23.375 1.00 90.56 189 GLU A C 1
ATOM 1435 O O . GLU A 1 189 ? -8.078 -1.844 24.139 1.00 90.56 189 GLU A O 1
ATOM 1440 N N . THR A 1 190 ? -7.907 -3.885 23.290 1.00 90.19 190 THR A N 1
ATOM 1441 C CA . THR A 1 190 ? -6.764 -4.249 24.145 1.00 90.19 190 THR A CA 1
ATOM 1442 C C . THR A 1 190 ? -5.603 -3.260 23.998 1.00 90.19 190 THR A C 1
ATOM 1444 O O . THR A 1 190 ? -4.932 -2.939 24.976 1.00 90.19 190 THR A O 1
ATOM 1447 N N . PHE A 1 191 ? -5.358 -2.754 22.786 1.00 90.31 191 PHE A N 1
ATOM 1448 C CA . PHE A 1 191 ? -4.340 -1.736 22.551 1.00 90.31 191 PHE A CA 1
ATOM 1449 C C . PHE A 1 191 ? -4.684 -0.406 23.239 1.00 90.31 191 PHE A C 1
ATOM 1451 O O . PHE A 1 191 ? -3.867 0.094 24.010 1.00 90.31 191 PHE A O 1
ATOM 1458 N N . PHE A 1 192 ? -5.876 0.146 23.003 1.00 89.44 192 PHE A N 1
ATOM 1459 C CA . PHE A 1 192 ? -6.286 1.434 23.570 1.00 89.44 192 PHE A CA 1
ATOM 1460 C C . PHE A 1 192 ? -6.503 1.377 25.087 1.00 89.44 192 PHE A C 1
ATOM 1462 O O . PHE A 1 192 ? -6.184 2.337 25.783 1.00 89.44 192 PHE A O 1
ATOM 1469 N N . ALA A 1 193 ? -6.965 0.244 25.623 1.00 88.44 193 ALA A N 1
ATOM 1470 C CA . ALA A 1 193 ? -7.185 0.049 27.054 1.00 88.44 193 ALA A CA 1
ATOM 1471 C C . ALA A 1 193 ? -5.902 0.211 27.884 1.00 88.44 193 ALA A C 1
ATOM 1473 O O . ALA A 1 193 ? -5.973 0.646 29.026 1.00 88.44 193 ALA A O 1
ATOM 1474 N N . ARG A 1 194 ? -4.721 -0.065 27.308 1.00 88.75 194 ARG A N 1
ATOM 1475 C CA . ARG A 1 194 ? -3.421 0.144 27.978 1.00 88.75 194 ARG A CA 1
ATOM 1476 C C . ARG A 1 194 ? -3.131 1.606 28.314 1.00 88.75 194 ARG A C 1
ATOM 1478 O O . ARG A 1 194 ? -2.303 1.864 29.180 1.00 88.75 194 ARG A O 1
ATOM 1485 N N . PHE A 1 195 ? -3.772 2.532 27.609 1.00 84.06 195 PHE A N 1
ATOM 1486 C CA . PHE A 1 195 ? -3.605 3.976 27.782 1.00 84.06 195 PHE A CA 1
ATOM 1487 C C . PHE A 1 195 ? -4.871 4.637 28.333 1.00 84.06 195 PHE A C 1
ATOM 1489 O O . PHE A 1 195 ? -4.872 5.833 28.607 1.00 84.06 195 PHE A O 1
ATOM 1496 N N . ALA A 1 196 ? -5.954 3.872 28.481 1.00 84.62 196 ALA A N 1
ATOM 1497 C CA . ALA A 1 196 ? -7.203 4.363 29.026 1.00 84.62 196 ALA A CA 1
ATOM 1498 C C . ALA A 1 196 ? -7.113 4.462 30.552 1.00 84.62 196 ALA A C 1
ATOM 1500 O O . ALA A 1 196 ? -6.529 3.606 31.216 1.00 84.62 196 ALA A O 1
ATOM 1501 N N . GLN A 1 197 ? -7.748 5.490 31.106 1.00 82.19 197 GLN A N 1
ATOM 1502 C CA . GLN A 1 197 ? -7.944 5.629 32.544 1.00 82.19 197 GLN A CA 1
ATOM 1503 C C . GLN A 1 197 ? -9.430 5.460 32.875 1.00 82.19 197 GLN A C 1
ATOM 1505 O O . GLN A 1 197 ? -10.277 5.981 32.143 1.00 82.19 197 GLN A O 1
ATOM 1510 N N . PRO A 1 198 ? -9.775 4.735 33.953 1.00 83.62 198 PRO A N 1
ATOM 1511 C CA . PRO A 1 198 ? -11.150 4.675 34.422 1.00 83.62 198 PRO A CA 1
ATOM 1512 C C . PRO A 1 198 ? -11.558 6.048 34.967 1.00 83.62 198 PRO A C 1
ATOM 1514 O O . PRO A 1 198 ? -10.903 6.592 35.855 1.00 83.62 198 PRO A O 1
ATOM 1517 N N . VAL A 1 199 ? -12.648 6.602 34.438 1.00 81.44 199 VAL A N 1
ATOM 1518 C CA . VAL A 1 199 ? -13.199 7.896 34.859 1.00 81.44 199 VAL A CA 1
ATOM 1519 C C . VAL A 1 199 ? -14.685 7.732 35.145 1.00 81.44 199 VAL A C 1
ATOM 1521 O O . VAL A 1 199 ? -15.421 7.164 34.340 1.00 81.44 199 VAL A O 1
ATOM 1524 N N . ASN A 1 200 ? -15.130 8.262 36.284 1.00 83.75 200 ASN A N 1
ATOM 1525 C CA . ASN A 1 200 ? -16.548 8.366 36.604 1.00 83.75 200 ASN A CA 1
ATOM 1526 C C . ASN A 1 200 ? -17.107 9.646 35.984 1.00 83.75 200 ASN A C 1
ATOM 1528 O O . ASN A 1 200 ? -16.743 10.752 36.385 1.00 83.75 200 ASN A O 1
ATOM 1532 N N . LEU A 1 201 ? -17.994 9.492 35.007 1.00 79.00 201 LEU A N 1
ATOM 1533 C CA . LEU A 1 201 ? -18.609 10.611 34.305 1.00 79.00 201 LEU A CA 1
ATOM 1534 C C . LEU A 1 201 ? -19.909 11.012 34.993 1.00 79.00 201 LEU A C 1
ATOM 1536 O O . LEU A 1 201 ? -20.762 10.172 35.275 1.00 79.00 201 LEU A O 1
ATOM 1540 N N . ARG A 1 202 ? -20.083 12.314 35.228 1.00 82.50 202 ARG A N 1
ATOM 1541 C CA . ARG A 1 202 ? -21.387 12.868 35.596 1.00 82.50 202 ARG A CA 1
ATOM 1542 C C . ARG A 1 202 ? -22.137 13.207 34.319 1.00 82.50 202 ARG A C 1
ATOM 1544 O O . ARG A 1 202 ? -21.664 14.012 33.524 1.00 82.50 202 ARG A O 1
ATOM 1551 N N . LEU A 1 203 ? -23.292 12.582 34.139 1.00 81.75 203 LEU A N 1
ATOM 1552 C CA . LEU A 1 203 ? -24.152 12.777 32.980 1.00 81.75 203 LEU A CA 1
ATOM 1553 C C . LEU A 1 203 ? -25.462 13.404 33.443 1.00 81.75 203 LEU A C 1
ATOM 1555 O O . LEU A 1 203 ? -26.058 12.952 34.421 1.00 81.75 203 LEU A O 1
ATOM 1559 N N . SER A 1 204 ? -25.914 14.430 32.729 1.00 87.06 204 SER A N 1
ATOM 1560 C CA . SER A 1 204 ? -27.253 14.984 32.920 1.00 87.06 204 SER A CA 1
ATOM 1561 C C . SER A 1 204 ? -28.226 14.250 32.007 1.00 87.06 204 SER A C 1
ATOM 1563 O O . SER A 1 204 ? -27.939 14.050 30.826 1.00 87.06 204 SER A O 1
ATOM 1565 N N . LEU A 1 205 ? -29.372 13.842 32.547 1.00 88.94 205 LEU A N 1
ATOM 1566 C CA . LEU A 1 205 ? -30.418 13.145 31.803 1.00 88.94 205 LEU A CA 1
ATOM 1567 C C . LEU A 1 205 ? -31.671 14.015 31.746 1.00 88.94 205 LEU A C 1
ATOM 1569 O O . LEU A 1 205 ? -32.138 14.505 32.773 1.00 88.94 205 LEU A O 1
ATOM 1573 N N . LEU A 1 206 ? -32.231 14.172 30.551 1.00 90.94 206 LEU A N 1
ATOM 1574 C CA . LEU A 1 206 ? -33.547 14.761 30.339 1.00 90.94 206 LEU A CA 1
ATOM 1575 C C . LEU A 1 206 ? -34.513 13.651 29.927 1.00 90.94 206 LEU A C 1
ATOM 1577 O O . LEU A 1 206 ? -34.420 13.131 28.817 1.00 90.94 206 LEU A O 1
ATOM 1581 N N . ALA A 1 207 ? -35.430 13.280 30.817 1.00 92.12 207 ALA A N 1
ATOM 1582 C CA . ALA A 1 207 ? -36.399 12.217 30.572 1.00 92.12 207 ALA A CA 1
ATOM 1583 C C . ALA A 1 207 ? -37.807 12.778 30.327 1.00 92.12 207 ALA A C 1
ATOM 1585 O O . ALA A 1 207 ? -38.285 13.656 31.045 1.00 92.12 207 ALA A O 1
ATOM 1586 N N . PHE A 1 208 ? -38.477 12.242 29.309 1.00 93.00 208 PHE A N 1
ATOM 1587 C CA . PHE A 1 208 ? -39.841 12.580 28.920 1.00 93.00 208 PHE A CA 1
ATOM 1588 C C . PHE A 1 208 ? -40.787 11.493 29.413 1.00 93.00 208 PHE A C 1
ATOM 1590 O O . PHE A 1 208 ? -40.723 10.347 28.959 1.00 93.00 208 PHE A O 1
ATOM 1597 N N . PHE A 1 209 ? -41.670 11.862 30.337 1.00 92.25 209 PHE A N 1
ATOM 1598 C CA . PHE A 1 209 ? -42.596 10.934 30.975 1.00 92.25 209 PHE A CA 1
ATOM 1599 C C . PHE A 1 209 ? -44.006 11.044 30.407 1.00 92.25 209 PHE A C 1
ATOM 1601 O O . PHE A 1 209 ? -44.493 12.130 30.094 1.00 92.25 209 PHE A O 1
ATOM 1608 N N . ARG A 1 210 ? -44.684 9.900 30.350 1.00 91.94 210 ARG A N 1
ATOM 1609 C CA . ARG A 1 210 ? -46.125 9.784 30.140 1.00 91.94 210 ARG A CA 1
ATOM 1610 C C . ARG A 1 210 ? -46.639 8.640 31.006 1.00 91.94 210 ARG A C 1
ATOM 1612 O O . ARG A 1 210 ? -45.996 7.598 31.084 1.00 91.94 210 ARG A O 1
ATOM 1619 N N . ASP A 1 211 ? -47.763 8.849 31.686 1.00 90.44 211 ASP A N 1
ATOM 1620 C CA . ASP A 1 211 ? -48.417 7.830 32.523 1.00 90.44 211 ASP A CA 1
ATOM 1621 C C . ASP A 1 211 ? -47.461 7.175 33.549 1.00 90.44 211 ASP A C 1
ATOM 1623 O O . ASP A 1 211 ? -47.485 5.969 33.788 1.00 90.44 211 ASP A O 1
ATOM 1627 N N . GLY A 1 212 ? -46.559 7.978 34.130 1.00 84.88 212 GLY A N 1
ATOM 1628 C CA . GLY A 1 212 ? -45.573 7.524 35.120 1.00 84.88 212 GLY A CA 1
ATOM 1629 C C . GLY A 1 212 ? -44.396 6.716 34.555 1.00 84.88 212 GLY A C 1
ATOM 1630 O O . GLY A 1 212 ? -43.589 6.209 35.330 1.00 84.88 212 GLY A O 1
ATOM 1631 N N . ARG A 1 213 ? -44.264 6.597 33.227 1.00 87.62 213 ARG A N 1
ATOM 1632 C CA . ARG A 1 213 ? -43.174 5.876 32.549 1.00 87.62 213 ARG A CA 1
ATOM 1633 C C . ARG A 1 213 ? -42.372 6.805 31.645 1.00 87.62 213 ARG A C 1
ATOM 1635 O O . ARG A 1 213 ? -42.950 7.638 30.947 1.00 87.62 213 ARG A O 1
ATOM 1642 N N . ALA A 1 214 ? -41.046 6.659 31.633 1.00 89.81 214 ALA A N 1
ATOM 1643 C CA . ALA A 1 214 ? -40.221 7.386 30.676 1.00 89.81 214 ALA A CA 1
ATOM 1644 C C . ALA A 1 214 ? -40.388 6.763 29.284 1.00 89.81 214 ALA A C 1
ATOM 1646 O O . ALA A 1 214 ? -40.213 5.559 29.101 1.00 89.81 214 ALA A O 1
ATOM 1647 N N . HIS A 1 215 ? -40.728 7.586 28.297 1.00 90.56 215 HIS A N 1
ATOM 1648 C CA . HIS A 1 215 ? -40.801 7.176 26.894 1.00 90.56 215 HIS A CA 1
ATOM 1649 C C . HIS A 1 215 ? -39.495 7.441 26.148 1.00 90.56 215 HIS A C 1
ATOM 1651 O O . HIS A 1 215 ? -39.129 6.681 25.249 1.00 90.56 215 HIS A O 1
ATOM 1657 N N . ALA A 1 216 ? -38.782 8.498 26.530 1.00 91.19 216 ALA A N 1
ATOM 1658 C CA . ALA A 1 216 ? -37.487 8.840 25.972 1.00 91.19 216 ALA A CA 1
ATOM 1659 C C . ALA A 1 216 ? -36.612 9.496 27.038 1.00 91.19 216 ALA A C 1
ATOM 1661 O O . ALA A 1 216 ? -37.103 10.292 27.836 1.00 91.19 216 ALA A O 1
ATOM 1662 N N . THR A 1 217 ? -35.320 9.200 27.005 1.00 90.62 217 THR A N 1
ATOM 1663 C CA . THR A 1 217 ? -34.308 9.824 27.854 1.00 90.62 217 THR A CA 1
ATOM 1664 C C . THR A 1 217 ? -33.181 10.327 26.972 1.00 90.62 217 THR A C 1
ATOM 1666 O O . THR A 1 217 ? -32.567 9.556 26.242 1.00 90.62 217 THR A O 1
ATOM 1669 N N . VAL A 1 218 ? -32.901 11.623 27.033 1.00 90.25 218 VAL A N 1
ATOM 1670 C CA . VAL A 1 218 ? -31.781 12.252 26.336 1.00 90.25 218 VAL A CA 1
ATOM 1671 C C . VAL A 1 218 ? -30.636 12.412 27.324 1.00 90.25 218 VAL A C 1
ATOM 1673 O O . VAL A 1 218 ? -30.771 13.101 28.335 1.00 90.25 218 VAL A O 1
ATOM 1676 N N . ALA A 1 219 ? -29.510 11.776 27.033 1.00 87.50 219 ALA A N 1
ATOM 1677 C CA . ALA A 1 219 ? -28.282 11.966 27.778 1.00 87.50 219 ALA A CA 1
ATOM 1678 C C . ALA A 1 219 ? -27.522 13.177 27.244 1.00 87.50 219 ALA A C 1
ATOM 1680 O O . ALA A 1 219 ? -27.375 13.349 26.037 1.00 87.50 219 ALA A O 1
ATOM 1681 N N . LEU A 1 220 ? -27.002 13.995 28.149 1.00 84.81 220 LEU A N 1
ATOM 1682 C CA . LEU A 1 220 ? -26.183 15.160 27.837 1.00 84.81 220 LEU A CA 1
ATOM 1683 C C . LEU A 1 220 ? -24.743 14.876 28.297 1.00 84.81 220 LEU A C 1
ATOM 1685 O O . LEU A 1 220 ? -24.374 15.264 29.410 1.00 84.81 220 LEU A O 1
ATOM 1689 N N . PRO A 1 221 ? -23.946 14.125 27.508 1.00 76.50 221 PRO A N 1
ATOM 1690 C CA . PRO A 1 221 ? -22.568 13.816 27.865 1.00 76.50 221 PRO A CA 1
ATOM 1691 C C . PRO A 1 221 ? -21.663 15.045 27.910 1.00 76.50 221 PRO A C 1
ATOM 1693 O O . PRO A 1 221 ? -21.661 15.876 27.013 1.00 76.50 221 PRO A O 1
ATOM 1696 N N . THR A 1 222 ? -20.829 15.133 28.939 1.00 75.88 222 THR A N 1
ATOM 1697 C CA . THR A 1 222 ? -19.790 16.169 29.034 1.00 75.88 222 THR A CA 1
ATOM 1698 C C . THR A 1 222 ? -18.495 15.773 28.337 1.00 75.88 222 THR A C 1
ATOM 1700 O O . THR A 1 222 ? -17.597 16.596 28.239 1.00 75.88 222 THR A O 1
ATOM 1703 N N . VAL A 1 223 ? -18.392 14.542 27.832 1.00 73.00 223 VAL A N 1
ATOM 1704 C CA . VAL A 1 223 ? -17.205 14.038 27.136 1.00 73.00 223 VAL A CA 1
ATOM 1705 C C . VAL A 1 223 ? -17.515 13.682 25.696 1.00 73.00 223 VAL A C 1
ATOM 1707 O O . VAL A 1 223 ? -18.581 13.144 25.384 1.00 73.00 223 VAL A O 1
ATOM 1710 N N . HIS A 1 224 ? -16.531 13.905 24.830 1.00 70.25 224 HIS A N 1
ATOM 1711 C CA . HIS A 1 224 ? -16.577 13.373 23.481 1.00 70.25 224 HIS A CA 1
ATOM 1712 C C . HIS A 1 224 ? -16.612 11.833 23.532 1.00 70.25 224 HIS A C 1
ATOM 1714 O O . HIS A 1 224 ? -15.925 11.233 24.370 1.00 70.25 224 HIS A O 1
ATOM 1720 N N . PRO A 1 225 ? -17.367 11.162 22.642 1.00 66.31 225 PRO A N 1
ATOM 1721 C CA . PRO A 1 225 ? -17.290 9.718 22.466 1.00 66.31 225 PRO A CA 1
ATOM 1722 C C . PRO A 1 225 ? -15.827 9.250 22.372 1.00 66.31 225 PRO A C 1
ATOM 1724 O O . PRO A 1 225 ? -15.114 9.586 21.426 1.00 66.31 225 PRO A O 1
ATOM 1727 N N . GLY A 1 226 ? -15.369 8.562 23.428 1.00 64.06 226 GLY A N 1
ATOM 1728 C CA . GLY A 1 226 ? -14.008 8.026 23.579 1.00 64.06 226 GLY A CA 1
ATOM 1729 C C . GLY A 1 226 ? -13.691 6.909 22.578 1.00 64.06 226 GLY A C 1
ATOM 1730 O O . GLY A 1 226 ? -14.560 6.514 21.812 1.00 64.06 226 GLY A O 1
ATOM 1731 N N . PRO A 1 227 ? -12.456 6.389 22.550 1.00 63.06 227 PRO A N 1
ATOM 1732 C CA . PRO A 1 227 ? -11.668 6.340 21.318 1.00 63.06 227 PRO A CA 1
ATOM 1733 C C . PRO A 1 227 ? -12.105 5.288 20.297 1.00 63.06 227 PRO A C 1
ATOM 1735 O O . PRO A 1 227 ? -11.860 5.483 19.107 1.00 63.06 227 PRO A O 1
ATOM 1738 N N . PHE A 1 228 ? -12.676 4.157 20.736 1.00 79.75 228 PHE A N 1
ATOM 1739 C CA . PHE A 1 228 ? -12.958 3.038 19.839 1.00 79.75 228 PHE A CA 1
ATOM 1740 C C . PHE A 1 228 ? -13.868 1.961 20.456 1.00 79.75 228 PHE A C 1
ATOM 1742 O O . PHE A 1 228 ? -13.595 1.481 21.555 1.00 79.75 228 PHE A O 1
ATOM 1749 N N . ALA A 1 229 ? -14.871 1.500 19.699 1.00 82.88 229 ALA A N 1
ATOM 1750 C CA . ALA A 1 229 ? -15.736 0.357 20.023 1.00 82.88 229 ALA A CA 1
ATOM 1751 C C . ALA A 1 229 ? -16.321 0.402 21.452 1.00 82.88 229 ALA A C 1
ATOM 1753 O O . ALA A 1 229 ? -17.028 1.352 21.776 1.00 82.88 229 ALA A O 1
ATOM 1754 N N . ALA A 1 230 ? -16.063 -0.594 22.306 1.00 80.00 230 ALA A N 1
ATOM 1755 C CA . ALA A 1 230 ? -16.578 -0.608 23.675 1.00 80.00 230 ALA A CA 1
ATOM 1756 C C . ALA A 1 230 ? -15.785 0.291 24.645 1.00 80.00 230 ALA A C 1
ATOM 1758 O O . ALA A 1 230 ? -16.136 0.402 25.824 1.00 80.00 230 ALA A O 1
ATOM 1759 N N . LEU A 1 231 ? -14.704 0.940 24.199 1.00 76.56 231 LEU A N 1
ATOM 1760 C CA . LEU A 1 231 ? -13.873 1.787 25.053 1.00 76.56 231 LEU A CA 1
ATOM 1761 C C . LEU A 1 231 ? -14.302 3.250 25.055 1.00 76.56 231 LEU A C 1
ATOM 1763 O O . LEU A 1 231 ? -14.668 3.843 24.040 1.00 76.56 231 LEU A O 1
ATOM 1767 N N . GLY A 1 232 ? -14.176 3.860 26.234 1.00 76.00 232 GLY A N 1
ATOM 1768 C CA . GLY A 1 232 ? -14.586 5.238 26.467 1.00 76.00 232 GLY A CA 1
ATOM 1769 C C . GLY A 1 232 ? -16.092 5.404 26.281 1.00 76.00 232 GLY A C 1
ATOM 1770 O O . GLY A 1 232 ? -16.873 4.635 26.839 1.00 76.00 232 GLY A O 1
ATOM 1771 N N . ALA A 1 233 ? -16.486 6.401 25.494 1.00 74.06 233 ALA A N 1
ATOM 1772 C CA . ALA A 1 233 ? -17.883 6.724 25.208 1.00 74.06 233 ALA A CA 1
ATOM 1773 C C . ALA A 1 233 ? -18.312 6.397 23.756 1.00 74.06 233 ALA A C 1
ATOM 1775 O O . ALA A 1 233 ? -19.388 6.820 23.344 1.00 74.06 233 ALA A O 1
ATOM 1776 N N . SER A 1 234 ? -17.520 5.622 22.993 1.00 79.50 234 SER A N 1
ATOM 1777 C CA . SER A 1 234 ? -17.872 5.176 21.624 1.00 79.50 234 SER A CA 1
ATOM 1778 C C . SER A 1 234 ? -19.214 4.430 21.549 1.00 79.50 234 SER A C 1
ATOM 1780 O O . SER A 1 234 ? -19.945 4.562 20.572 1.00 79.50 234 SER A O 1
ATOM 1782 N N . ASP A 1 235 ? -19.563 3.677 22.590 1.00 83.44 235 ASP A N 1
ATOM 1783 C CA . ASP A 1 235 ? -20.805 2.909 22.724 1.00 83.44 235 ASP A CA 1
ATOM 1784 C C . ASP A 1 235 ? -21.672 3.392 23.904 1.00 83.44 235 ASP A C 1
ATOM 1786 O O . ASP A 1 235 ? -22.465 2.630 24.464 1.00 83.44 235 ASP A O 1
ATOM 1790 N N . LEU A 1 236 ? -21.541 4.670 24.279 1.00 84.12 236 LEU A N 1
ATOM 1791 C CA . LEU A 1 236 ? -22.299 5.295 25.366 1.00 84.12 236 LEU A CA 1
ATOM 1792 C C . LEU A 1 236 ? -23.819 5.023 25.330 1.00 84.12 236 LEU A C 1
ATOM 1794 O O . LEU A 1 236 ? -24.360 4.732 26.398 1.00 84.12 236 LEU A O 1
ATOM 1798 N N . PRO A 1 237 ? -24.526 5.053 24.177 1.00 82.12 237 PRO A N 1
ATOM 1799 C CA . PRO A 1 237 ? -25.955 4.730 24.165 1.00 82.12 237 PRO A CA 1
ATOM 1800 C C . PRO A 1 237 ? -26.261 3.317 24.662 1.00 82.12 237 PRO A C 1
ATOM 1802 O O . PRO A 1 237 ? -27.217 3.136 25.411 1.00 82.12 237 PRO A O 1
ATOM 1805 N N . ARG A 1 238 ? -25.430 2.326 24.309 1.00 85.75 238 ARG A N 1
ATOM 1806 C CA . ARG A 1 238 ? -25.586 0.949 24.794 1.00 85.75 238 ARG A CA 1
ATOM 1807 C C . ARG A 1 238 ? -25.368 0.882 26.306 1.00 85.75 238 ARG A C 1
ATOM 1809 O O . ARG A 1 238 ? -26.216 0.349 27.010 1.00 85.75 238 ARG A O 1
ATOM 1816 N N . LYS A 1 239 ? -24.282 1.485 26.802 1.00 87.50 239 LYS A N 1
ATOM 1817 C CA . LYS A 1 239 ? -23.952 1.530 28.239 1.00 87.50 239 LYS A CA 1
ATOM 1818 C C . LYS A 1 239 ? -25.058 2.181 29.069 1.00 87.50 239 LYS A C 1
ATOM 1820 O O . LYS A 1 239 ? -25.432 1.660 30.110 1.00 87.50 239 LYS A O 1
ATOM 1825 N N . LEU A 1 240 ? -25.610 3.296 28.595 1.00 87.31 240 LEU A N 1
ATOM 1826 C CA . LEU A 1 240 ? -26.699 3.988 29.282 1.00 87.31 240 LEU A CA 1
ATOM 1827 C C . LEU A 1 240 ? -28.016 3.218 29.230 1.00 87.31 240 LEU A C 1
ATOM 1829 O O . LEU A 1 240 ? -28.738 3.208 30.220 1.00 87.31 240 LEU A O 1
ATOM 1833 N N . ALA A 1 241 ? -28.334 2.573 28.108 1.00 86.81 241 ALA A N 1
ATOM 1834 C CA . ALA A 1 241 ? -29.509 1.713 28.021 1.00 86.81 241 ALA A CA 1
ATOM 1835 C C . ALA A 1 241 ? -29.413 0.509 28.975 1.00 86.81 241 ALA A C 1
ATOM 1837 O O . ALA A 1 241 ? -30.413 0.142 29.588 1.00 86.81 241 ALA A O 1
ATOM 1838 N N . GLU A 1 242 ? -28.222 -0.076 29.130 1.00 89.44 242 GLU A N 1
ATOM 1839 C CA . GLU A 1 242 ? -27.965 -1.170 30.075 1.00 89.44 242 GLU A CA 1
ATOM 1840 C C . GLU A 1 242 ? -28.081 -0.710 31.536 1.00 89.44 242 GLU A C 1
ATOM 1842 O O . GLU A 1 242 ? -28.780 -1.353 32.315 1.00 89.44 242 GLU A O 1
ATOM 1847 N N . GLU A 1 243 ? -27.469 0.424 31.893 1.00 88.88 243 GLU A N 1
ATOM 1848 C CA . GLU A 1 243 ? -27.500 0.975 33.259 1.00 88.88 243 GLU A CA 1
ATOM 1849 C C . GLU A 1 243 ? -28.884 1.498 33.675 1.00 88.88 243 GLU A C 1
ATOM 1851 O O . GLU A 1 243 ? -29.326 1.285 34.803 1.00 88.88 243 GLU A O 1
ATOM 1856 N N . LEU A 1 244 ? -29.603 2.181 32.778 1.00 87.44 244 LEU A N 1
ATOM 1857 C CA . LEU A 1 244 ? -30.925 2.743 33.085 1.00 87.44 244 LEU A CA 1
ATOM 1858 C C . LEU A 1 244 ? -32.062 1.713 32.966 1.00 87.44 244 LEU A C 1
ATOM 1860 O O . LEU A 1 244 ? -33.153 1.913 33.511 1.00 87.44 244 LEU A O 1
ATOM 1864 N N . GLY A 1 245 ? -31.821 0.622 32.237 1.00 85.56 245 GLY A N 1
ATOM 1865 C CA . GLY A 1 245 ? -32.775 -0.454 32.006 1.00 85.56 245 GLY A CA 1
ATOM 1866 C C . GLY A 1 245 ? -34.078 -0.001 31.336 1.00 85.56 245 GLY A C 1
ATOM 1867 O O . GLY A 1 245 ? -34.183 1.058 30.715 1.00 85.56 245 GLY A O 1
ATOM 1868 N N . ALA A 1 246 ? -35.127 -0.814 31.491 1.00 81.50 246 ALA A N 1
ATOM 1869 C CA . ALA A 1 246 ? -36.433 -0.567 30.870 1.00 81.50 246 ALA A CA 1
ATOM 1870 C C . ALA A 1 246 ? -37.131 0.720 31.360 1.00 81.50 246 ALA A C 1
ATOM 1872 O O . ALA A 1 246 ? -38.087 1.178 30.736 1.00 81.50 246 ALA A O 1
ATOM 1873 N N . ALA A 1 247 ? -36.671 1.304 32.471 1.00 80.69 247 ALA A N 1
ATOM 1874 C CA . ALA A 1 247 ? -37.282 2.476 33.088 1.00 80.69 247 ALA A CA 1
ATOM 1875 C C . ALA A 1 247 ? -37.005 3.787 32.335 1.00 80.69 247 ALA A C 1
ATOM 1877 O O . ALA A 1 247 ? -37.730 4.754 32.558 1.00 80.69 247 ALA A O 1
ATOM 1878 N N . ALA A 1 248 ? -36.004 3.829 31.447 1.00 81.56 248 ALA A N 1
ATOM 1879 C CA . ALA A 1 248 ? -35.609 5.040 30.718 1.00 81.56 248 ALA A CA 1
ATOM 1880 C C . ALA A 1 248 ? -36.234 5.198 29.322 1.00 81.56 248 ALA A C 1
ATOM 1882 O O . ALA A 1 248 ? -36.008 6.219 28.663 1.00 81.56 248 ALA A O 1
ATOM 1883 N N . GLY A 1 249 ? -37.029 4.229 28.863 1.00 87.25 249 GLY A N 1
ATOM 1884 C CA . GLY A 1 249 ? -37.583 4.250 27.511 1.00 87.25 249 GLY A CA 1
ATOM 1885 C C . GLY A 1 249 ? -36.482 4.266 26.443 1.00 87.25 249 GLY A C 1
ATOM 1886 O O . GLY A 1 249 ? -35.459 3.598 26.576 1.00 87.25 249 GLY A O 1
ATOM 1887 N N . THR A 1 250 ? -36.682 5.027 25.366 1.00 89.56 250 THR A N 1
ATOM 1888 C CA . THR A 1 250 ? -35.671 5.166 24.304 1.00 89.56 250 THR A CA 1
ATOM 1889 C C . THR A 1 250 ? -34.535 6.082 24.759 1.00 89.56 250 THR A C 1
ATOM 1891 O O . THR A 1 250 ? -34.761 7.270 24.987 1.00 89.56 250 THR A O 1
ATOM 1894 N N . VAL A 1 251 ? -33.312 5.557 24.855 1.00 88.75 251 VAL A N 1
ATOM 1895 C CA . VAL A 1 251 ? -32.126 6.343 25.229 1.00 88.75 251 VAL A CA 1
ATOM 1896 C C . VAL A 1 251 ? -31.501 6.994 23.994 1.00 88.75 251 VAL A C 1
ATOM 1898 O O . VAL A 1 251 ? -31.106 6.321 23.044 1.00 88.75 251 VAL A O 1
ATOM 1901 N N . LEU A 1 252 ? -31.393 8.318 24.024 1.00 87.75 252 LEU A N 1
ATOM 1902 C CA . LEU A 1 252 ? -30.792 9.148 22.989 1.00 87.75 252 LEU A CA 1
ATOM 1903 C C . LEU A 1 252 ? -29.499 9.755 23.534 1.00 87.75 252 LEU A C 1
ATOM 1905 O O . LEU A 1 252 ? -29.514 10.455 24.542 1.00 87.75 252 LEU A O 1
ATOM 1909 N N . THR A 1 253 ? -28.384 9.527 22.850 1.00 83.81 253 THR A N 1
ATOM 1910 C CA . THR A 1 253 ? -27.081 10.125 23.181 1.00 83.81 253 THR A CA 1
ATOM 1911 C C . THR A 1 253 ? -26.642 11.048 22.045 1.00 83.81 253 THR A C 1
ATOM 1913 O O . THR A 1 253 ? -25.907 10.608 21.152 1.00 83.81 253 THR A O 1
ATOM 1916 N N . PRO A 1 254 ? -27.123 12.303 22.000 1.00 79.00 254 PRO A N 1
ATOM 1917 C CA . PRO A 1 254 ? -26.594 13.289 21.068 1.00 79.00 254 PRO A CA 1
ATOM 1918 C C . PRO A 1 254 ? -25.075 13.413 21.226 1.00 79.00 254 PRO A C 1
ATOM 1920 O O . PRO A 1 254 ? -24.544 13.316 22.333 1.00 79.00 254 PRO A O 1
ATOM 1923 N N . HIS A 1 255 ? -24.382 13.650 20.110 1.00 71.44 255 HIS A N 1
ATOM 1924 C CA . HIS A 1 255 ? -23.022 14.173 20.179 1.00 71.44 255 HIS A CA 1
ATOM 1925 C C . HIS A 1 255 ? -23.136 15.589 20.738 1.00 71.44 255 HIS A C 1
ATOM 1927 O O . HIS A 1 255 ? -23.788 16.451 20.149 1.00 71.44 255 HIS A O 1
ATOM 1933 N N . THR A 1 256 ? -22.621 15.783 21.940 1.00 60.91 256 THR A N 1
ATOM 1934 C CA . THR A 1 256 ? -22.703 17.046 22.666 1.00 60.91 256 THR A CA 1
ATOM 1935 C C . THR A 1 256 ? -21.750 18.087 22.096 1.00 60.91 256 THR A C 1
ATOM 1937 O O . THR A 1 256 ? -20.852 17.738 21.329 1.00 60.91 256 THR A O 1
ATOM 1940 N N . PRO A 1 257 ? -21.915 19.373 22.460 1.00 55.31 257 PRO A N 1
ATOM 1941 C CA . PRO A 1 257 ? -21.019 20.449 22.039 1.00 55.31 257 PRO A CA 1
ATOM 1942 C C . PRO A 1 257 ? -19.668 20.411 22.775 1.00 55.31 257 PRO A C 1
ATOM 1944 O O . PRO A 1 257 ? -19.104 21.462 23.047 1.00 55.31 257 PRO A O 1
ATOM 1947 N N . CYS A 1 258 ? -19.175 19.224 23.143 1.00 55.31 258 CYS A N 1
ATOM 1948 C CA . CYS A 1 258 ? -17.872 19.073 23.775 1.00 55.31 258 CYS A CA 1
ATOM 1949 C C . CYS A 1 258 ? -16.797 19.576 22.811 1.00 55.31 258 CYS A C 1
ATOM 1951 O O . CYS A 1 258 ? -16.590 19.003 21.739 1.00 55.31 258 CYS A O 1
ATOM 1953 N N . ASP A 1 259 ? -16.127 20.648 23.201 1.00 50.66 259 ASP A N 1
ATOM 1954 C CA . ASP A 1 259 ? -14.815 21.014 22.706 1.00 50.66 259 ASP A CA 1
ATOM 1955 C C . ASP A 1 259 ? -13.799 19.917 23.068 1.00 50.66 259 ASP A C 1
ATOM 1957 O O . ASP A 1 259 ? -14.002 19.099 23.967 1.00 50.66 259 ASP A O 1
ATOM 1961 N N . HIS A 1 260 ? -12.701 19.846 22.314 1.00 51.25 260 HIS A N 1
ATOM 1962 C CA . HIS A 1 260 ? -11.623 18.881 22.567 1.00 51.25 260 HIS A CA 1
ATOM 1963 C C . HIS A 1 260 ? -10.823 19.189 23.848 1.00 51.25 260 HIS A C 1
ATOM 1965 O O . HIS A 1 260 ? -9.890 18.451 24.166 1.00 51.25 260 HIS A O 1
ATOM 1971 N N . ASP A 1 261 ? -11.209 20.239 24.574 1.00 41.03 261 ASP A N 1
ATOM 1972 C CA . ASP A 1 261 ? -10.497 20.809 25.706 1.00 41.03 261 ASP A CA 1
ATOM 1973 C C . ASP A 1 261 ? -11.255 20.495 27.010 1.00 41.03 261 ASP A C 1
ATOM 1975 O O . ASP A 1 261 ? -12.056 21.290 27.500 1.00 41.03 261 ASP A O 1
ATOM 1979 N N . LEU A 1 262 ? -10.997 19.312 27.575 1.00 43.25 262 LEU A N 1
ATOM 1980 C CA . LEU A 1 262 ? -11.254 19.000 28.987 1.00 43.25 262 LEU A CA 1
ATOM 1981 C C . LEU A 1 262 ? -9.936 18.727 29.708 1.00 43.25 262 LEU A C 1
ATOM 1983 O O . LEU A 1 262 ? -9.142 17.917 29.176 1.00 43.25 262 LEU A O 1
#

pLDDT: mean 89.26, std 9.95, range [41.03, 98.56]

Secondary structure (DSSP, 8-state):
--TTTSHHHHHHHHIIIIIHHHHHHHHHHHHHHHHTT----HHHHHHHHHHHHHHHHHHHHHHHHHHHH-TTTSPPHHHHHHHHHHHHHHHHHHHHHHHT-S-HHHHHHHHHHHHHHHHHHGGGTS---HHHHHHHHHHHHHHHHHHHHHHHHHHHHHHHHHSS-SHHHHHHHHHHHHH--HHHHHHHHHHHHTT--------EEEEEEETTEEEEEEEE-SS---SBTTBTTTTHHHHHHHHHGGGG-EEE-------S--

Organism: NCBI:txid410659

Sequence (262 aa):
LTFGYHPTTFLTAWLLVFAAPALLAGALTTAVAEGFGGRFEFHRSAFLAFGVLALLLPIALVWRIALTYAPAQTPGVPLLAAFLVGPMLWFRHLSLYGVSRPSHLRSLPASLLQPALYAIALPLVLPVRLGPTVALLLCGAIGFGCAAALIRAADRPLRREFQASGVNLIRPLLDHVSHRDDGATRRLETFFARFAQPVNLRLSLLAFFRDGRAHATVALPTVHPGPFAALGASDLPRKLAEELGAAAGTVLTPHTPCDHDL

InterPro domains:
  IPR019204 Domain of unknown function DUF2070, membrane [PF09843] (15-262)